Protein AF-A0A3A4QW62-F1 (afdb_monomer)

pLDDT: mean 81.6, std 18.76, range [25.94, 97.31]

Structure (mmCIF, N/CA/C/O backbone):
data_AF-A0A3A4QW62-F1
#
_entry.id   AF-A0A3A4QW62-F1
#
loop_
_atom_site.group_PDB
_atom_site.id
_atom_site.type_symbol
_atom_site.label_atom_id
_atom_site.label_alt_id
_atom_site.label_comp_id
_atom_site.label_asym_id
_atom_site.label_entity_id
_atom_site.label_seq_id
_atom_site.pdbx_PDB_ins_code
_atom_site.Cartn_x
_atom_site.Cartn_y
_atom_site.Cartn_z
_atom_site.occupancy
_atom_site.B_iso_or_equiv
_atom_site.auth_seq_id
_atom_site.auth_comp_id
_atom_site.auth_asym_id
_atom_site.auth_atom_id
_atom_site.pdbx_PDB_model_num
ATOM 1 N N . MET A 1 1 ? -24.170 33.338 23.306 1.00 32.12 1 MET A N 1
ATOM 2 C CA . MET A 1 1 ? -22.736 33.256 23.649 1.00 32.12 1 MET A CA 1
ATOM 3 C C . MET A 1 1 ? -22.189 31.990 23.000 1.00 32.12 1 MET A C 1
ATOM 5 O O . MET A 1 1 ? -22.299 30.917 23.570 1.00 32.12 1 MET A O 1
ATOM 9 N N . PHE A 1 2 ? -21.765 32.101 21.740 1.00 26.02 2 PHE A N 1
ATOM 10 C CA . PHE A 1 2 ? -21.231 31.006 20.925 1.00 26.02 2 PHE A CA 1
ATOM 11 C C . PHE A 1 2 ? -19.709 31.143 20.913 1.00 26.02 2 PHE A C 1
ATOM 13 O O . PHE A 1 2 ? -19.200 32.149 20.427 1.00 26.02 2 PHE A O 1
ATOM 20 N N . ILE A 1 3 ? -18.990 30.164 21.457 1.00 28.80 3 ILE A N 1
ATOM 21 C CA . ILE A 1 3 ? -17.531 30.085 21.336 1.00 28.80 3 ILE A CA 1
ATOM 22 C C . ILE A 1 3 ? -17.258 29.102 20.199 1.00 28.80 3 ILE A C 1
ATOM 24 O O . ILE A 1 3 ? -17.346 27.889 20.370 1.00 28.80 3 ILE A O 1
ATOM 28 N N . GLY A 1 4 ? -17.027 29.649 19.005 1.00 26.72 4 GLY A N 1
ATOM 29 C CA . GLY A 1 4 ? -16.572 28.895 17.844 1.00 26.72 4 GLY A CA 1
ATOM 30 C C . GLY A 1 4 ? -15.095 28.546 18.002 1.00 26.72 4 GLY A C 1
ATOM 31 O O . GLY A 1 4 ? -14.254 29.432 18.132 1.00 26.72 4 GLY A O 1
ATOM 32 N N . LEU A 1 5 ? -14.786 27.252 18.000 1.00 27.55 5 LEU A N 1
ATOM 33 C CA . LEU A 1 5 ? -13.423 26.736 17.992 1.00 27.55 5 LEU A CA 1
ATOM 34 C C . LEU A 1 5 ? -12.846 26.909 16.574 1.00 27.55 5 LEU A C 1
ATOM 36 O O . LEU A 1 5 ? -13.171 26.154 15.660 1.00 27.55 5 LEU A O 1
ATOM 40 N N . MET A 1 6 ? -12.027 27.942 16.375 1.00 26.69 6 MET A N 1
ATOM 41 C CA . MET A 1 6 ? -11.299 28.186 15.127 1.00 26.69 6 MET A CA 1
ATOM 42 C C . MET A 1 6 ? -10.076 27.258 15.077 1.00 26.69 6 MET A C 1
ATOM 44 O O . MET A 1 6 ? -9.033 27.549 15.660 1.00 26.69 6 MET A O 1
ATOM 48 N N . VAL A 1 7 ? -10.196 26.117 14.395 1.00 29.52 7 VAL A N 1
ATOM 49 C CA . VAL A 1 7 ? -9.036 25.289 14.037 1.00 29.52 7 VAL A CA 1
ATOM 50 C C . VAL A 1 7 ? -8.309 25.996 12.894 1.00 29.52 7 VAL A C 1
ATOM 52 O O . VAL A 1 7 ? -8.675 25.867 11.727 1.00 29.52 7 VAL A O 1
ATOM 55 N N . SER A 1 8 ? -7.291 26.786 13.233 1.00 27.45 8 SER A N 1
ATOM 56 C CA . SER A 1 8 ? -6.357 27.347 12.257 1.00 27.45 8 SER A CA 1
ATOM 57 C C . SER A 1 8 ? -5.508 26.224 11.665 1.00 27.45 8 SER A C 1
ATOM 59 O O . SER A 1 8 ? -4.442 25.887 12.173 1.00 27.45 8 SER A O 1
ATOM 61 N N . VAL A 1 9 ? -5.985 25.641 10.567 1.00 31.00 9 VAL A N 1
ATOM 62 C CA . VAL A 1 9 ? -5.150 24.853 9.660 1.00 31.00 9 VAL A CA 1
ATOM 63 C C . VAL A 1 9 ? -4.214 25.839 8.966 1.00 31.00 9 VAL A C 1
ATOM 65 O O . VAL A 1 9 ? -4.615 26.550 8.044 1.00 31.00 9 VAL A O 1
ATOM 68 N N . PHE A 1 10 ? -2.960 25.908 9.412 1.00 28.89 10 PHE A N 1
ATOM 69 C CA . PHE A 1 10 ? -1.903 26.494 8.596 1.00 28.89 10 PHE A CA 1
ATOM 70 C C . PHE A 1 10 ? -1.784 25.634 7.332 1.00 28.89 10 PHE A C 1
ATOM 72 O O . PHE A 1 10 ? -1.192 24.556 7.344 1.00 28.89 10 PHE A O 1
ATOM 79 N N . LEU A 1 11 ? -2.385 26.101 6.235 1.00 30.67 11 LEU A N 1
ATOM 80 C CA . LEU A 1 11 ? -2.115 25.622 4.882 1.00 30.67 11 LEU A CA 1
ATOM 81 C C . LEU A 1 11 ? -0.674 26.005 4.533 1.00 30.67 11 LEU A C 1
ATOM 83 O O . LEU A 1 11 ? -0.415 26.967 3.809 1.00 30.67 11 LEU A O 1
ATOM 87 N N . MET A 1 12 ? 0.278 25.246 5.068 1.00 26.53 12 MET A N 1
ATOM 88 C CA . MET A 1 12 ? 1.623 25.186 4.530 1.00 26.53 12 MET A CA 1
ATOM 89 C C . MET A 1 12 ? 1.471 24.586 3.137 1.00 26.53 12 MET A C 1
ATOM 91 O O . MET A 1 12 ? 1.289 23.379 2.975 1.00 26.53 12 MET A O 1
ATOM 95 N N . LYS A 1 13 ? 1.424 25.458 2.124 1.00 25.94 13 LYS A N 1
ATOM 96 C CA . LYS A 1 13 ? 1.481 25.040 0.726 1.00 25.94 13 LYS A CA 1
ATOM 97 C C . LYS A 1 13 ? 2.687 24.107 0.613 1.00 25.94 13 LYS A C 1
ATOM 99 O O . LYS A 1 13 ? 3.788 24.556 0.934 1.00 25.94 13 LYS A O 1
ATOM 104 N N . PRO A 1 14 ? 2.532 22.852 0.166 1.00 36.91 14 PRO A N 1
ATOM 105 C CA . PRO A 1 14 ? 3.678 22.104 -0.292 1.00 36.91 14 PRO A CA 1
ATOM 106 C C . PRO A 1 14 ? 4.109 22.802 -1.578 1.00 36.91 14 PRO A C 1
ATOM 108 O O . PRO A 1 14 ? 3.628 22.503 -2.668 1.00 36.91 14 PRO A O 1
ATOM 111 N N . THR A 1 15 ? 4.974 23.804 -1.460 1.00 35.31 15 THR A N 1
ATOM 112 C CA . THR A 1 15 ? 5.836 24.168 -2.569 1.00 35.31 15 THR A CA 1
ATOM 113 C C . THR A 1 15 ? 6.782 22.991 -2.703 1.00 35.31 15 THR A C 1
ATOM 115 O O . THR A 1 15 ? 7.837 22.948 -2.077 1.00 35.31 15 THR A O 1
ATOM 118 N N . ALA A 1 16 ? 6.360 21.984 -3.468 1.00 40.28 16 ALA A N 1
ATOM 119 C CA . ALA A 1 16 ? 7.309 21.146 -4.165 1.00 40.28 16 ALA A CA 1
ATOM 120 C C . ALA A 1 16 ? 8.057 22.108 -5.085 1.00 40.28 16 ALA A C 1
ATOM 122 O O . ALA A 1 16 ? 7.612 22.398 -6.193 1.00 40.28 16 ALA A O 1
ATOM 123 N N . THR A 1 17 ? 9.124 22.712 -4.569 1.00 38.44 17 THR A N 1
ATOM 124 C CA . THR A 1 17 ? 10.149 23.297 -5.414 1.00 38.44 17 THR A CA 1
ATOM 125 C C . THR A 1 17 ? 10.554 22.151 -6.333 1.00 38.44 17 THR A C 1
ATOM 127 O O . THR A 1 17 ? 10.949 21.106 -5.804 1.00 38.44 17 THR A O 1
ATOM 130 N N . PRO A 1 18 ? 10.360 22.251 -7.661 1.00 48.91 18 PRO A N 1
ATOM 131 C CA . PRO A 1 18 ? 10.893 21.245 -8.561 1.00 48.91 18 PRO A CA 1
ATOM 132 C C . PRO A 1 18 ? 12.363 21.089 -8.195 1.00 48.91 18 PRO A C 1
ATOM 134 O O . PRO A 1 18 ? 13.071 22.094 -8.097 1.00 48.91 18 PRO A O 1
ATOM 137 N N . ALA A 1 19 ? 12.783 19.864 -7.876 1.00 49.91 19 ALA A N 1
ATOM 138 C CA . ALA A 1 19 ? 14.198 19.601 -7.704 1.00 49.91 19 ALA A CA 1
ATOM 139 C C . ALA A 1 19 ? 14.878 20.098 -8.983 1.00 49.91 19 ALA A C 1
ATOM 141 O O . ALA A 1 19 ? 14.449 19.741 -10.082 1.00 49.91 19 ALA A O 1
ATOM 142 N N . GLU A 1 20 ? 15.847 21.000 -8.837 1.00 61.06 20 GLU A N 1
ATOM 143 C CA . GLU A 1 20 ? 16.646 21.485 -9.958 1.00 61.06 20 GLU A CA 1
ATOM 144 C C . GLU A 1 20 ? 17.192 20.271 -10.723 1.00 61.06 20 GLU A C 1
ATOM 146 O O . GLU A 1 20 ? 17.487 19.246 -10.104 1.00 61.06 20 GLU A O 1
ATOM 151 N N . GLU A 1 21 ? 17.276 20.336 -12.055 1.00 61.84 21 GLU A N 1
ATOM 152 C CA . GLU A 1 21 ? 17.801 19.218 -12.845 1.00 61.84 21 GLU A CA 1
ATOM 153 C C . GLU A 1 21 ? 19.251 18.927 -12.431 1.00 61.84 21 GLU A C 1
ATOM 155 O O . GLU A 1 21 ? 20.204 19.578 -12.863 1.00 61.84 21 GLU A O 1
ATOM 160 N N . VAL A 1 22 ? 19.433 17.929 -11.564 1.00 73.31 22 VAL A N 1
ATOM 161 C CA . VAL A 1 22 ? 20.753 17.492 -11.122 1.00 73.31 22 VAL A CA 1
ATOM 162 C C . VAL A 1 22 ? 21.348 16.621 -12.220 1.00 73.31 22 VAL A C 1
ATOM 164 O O . VAL A 1 22 ? 20.754 15.626 -12.634 1.00 73.31 22 VAL A O 1
ATOM 167 N N . ARG A 1 23 ? 22.555 16.956 -12.693 1.00 79.19 23 ARG A N 1
ATOM 168 C CA . ARG A 1 23 ? 23.268 16.160 -13.704 1.00 79.19 23 ARG A CA 1
ATOM 169 C C . ARG A 1 23 ? 23.315 14.688 -13.285 1.00 79.19 23 ARG A C 1
ATOM 171 O O . ARG A 1 23 ? 23.979 14.328 -12.321 1.00 79.19 23 ARG A O 1
ATOM 178 N N . GLY A 1 24 ? 22.669 13.834 -14.075 1.00 78.25 24 GLY A N 1
ATOM 179 C CA . GLY A 1 24 ? 22.617 12.396 -13.817 1.00 78.25 24 GLY A CA 1
ATOM 180 C C . GLY A 1 24 ? 21.407 11.931 -13.010 1.00 78.25 24 GLY A C 1
ATOM 181 O O . GLY A 1 24 ? 21.300 10.735 -12.791 1.00 78.25 24 GLY A O 1
ATOM 182 N N . VAL A 1 25 ? 20.478 12.807 -12.631 1.00 78.88 25 VAL A N 1
ATOM 183 C CA . VAL A 1 25 ? 19.192 12.443 -12.027 1.00 78.88 25 VAL A CA 1
ATOM 184 C C . VAL A 1 25 ? 18.072 13.035 -12.875 1.00 78.88 25 VAL A C 1
ATOM 186 O O . VAL A 1 25 ? 18.063 14.217 -13.192 1.00 78.88 25 VAL A O 1
ATOM 189 N N . THR A 1 26 ? 17.138 12.186 -13.266 1.00 77.69 26 THR A N 1
ATOM 190 C CA . THR A 1 26 ? 15.917 12.529 -14.005 1.00 77.69 26 THR A CA 1
ATOM 191 C C . THR A 1 26 ? 14.726 11.950 -13.246 1.00 77.69 26 THR A C 1
ATOM 193 O O . THR A 1 26 ? 14.913 11.247 -12.251 1.00 77.69 26 THR A O 1
ATOM 196 N N . ASN A 1 27 ? 13.504 12.229 -13.699 1.00 62.12 27 ASN A N 1
ATOM 197 C CA . ASN A 1 27 ? 12.295 11.732 -13.036 1.00 62.12 27 ASN A CA 1
ATOM 198 C C . ASN A 1 27 ? 12.211 10.194 -12.989 1.00 62.12 27 ASN A C 1
ATOM 200 O O . ASN A 1 27 ? 11.515 9.652 -12.134 1.00 62.12 27 ASN A O 1
ATOM 204 N N . ASP A 1 28 ? 12.910 9.501 -13.887 1.00 69.62 28 ASP A N 1
ATOM 205 C CA . ASP A 1 28 ? 12.848 8.053 -14.088 1.00 69.62 28 ASP A CA 1
ATOM 206 C C . ASP A 1 28 ? 14.217 7.350 -14.029 1.00 69.62 28 ASP A C 1
ATOM 208 O O . ASP A 1 28 ? 14.274 6.122 -13.981 1.00 69.62 28 ASP A O 1
ATOM 212 N N . MET A 1 29 ? 15.328 8.091 -13.997 1.00 73.19 29 MET A N 1
ATOM 213 C CA . MET A 1 29 ? 16.673 7.509 -14.006 1.00 73.19 29 MET A CA 1
ATOM 214 C C . MET A 1 29 ? 17.650 8.259 -13.098 1.00 73.19 29 MET A C 1
ATOM 216 O O . MET A 1 29 ? 17.807 9.478 -13.181 1.00 73.19 29 MET A O 1
ATOM 220 N N . VAL A 1 30 ? 18.421 7.480 -12.335 1.00 79.38 30 VAL A N 1
ATOM 221 C CA . VAL A 1 30 ? 19.673 7.904 -11.697 1.00 79.38 30 VAL A CA 1
ATOM 222 C C . VAL A 1 30 ? 20.844 7.251 -12.437 1.00 79.38 30 VAL A C 1
ATOM 224 O O . VAL A 1 30 ? 20.930 6.028 -12.542 1.00 79.38 30 VAL A O 1
ATOM 227 N N . LYS A 1 31 ? 21.763 8.061 -12.966 1.00 79.88 31 LYS A N 1
ATOM 228 C CA . LYS A 1 31 ? 22.985 7.610 -13.634 1.00 79.88 31 LYS A CA 1
ATOM 229 C C . LYS A 1 31 ? 24.029 7.257 -12.586 1.00 79.88 31 LYS A C 1
ATOM 231 O O . LYS A 1 31 ? 24.651 8.135 -11.995 1.00 79.88 31 LYS A O 1
ATOM 236 N N . ILE A 1 32 ? 24.254 5.961 -12.416 1.00 80.62 32 ILE A N 1
ATOM 237 C CA . ILE A 1 32 ? 25.346 5.437 -11.600 1.00 80.62 32 ILE A CA 1
ATOM 238 C C . ILE A 1 32 ? 26.539 5.188 -12.522 1.00 80.62 32 ILE A C 1
ATOM 240 O O . ILE A 1 32 ? 26.490 4.343 -13.416 1.00 80.62 32 ILE A O 1
ATOM 244 N N . GLY A 1 33 ? 27.593 5.980 -12.335 1.00 78.00 33 GLY A N 1
ATOM 245 C CA . GLY A 1 33 ? 28.857 5.815 -13.040 1.00 78.00 33 GLY A CA 1
ATOM 246 C C . GLY A 1 33 ? 29.802 4.891 -12.280 1.00 78.00 33 GLY A C 1
ATOM 247 O O . GLY A 1 33 ? 29.827 4.883 -11.054 1.00 78.00 33 GLY A O 1
ATOM 248 N N . VAL A 1 34 ? 30.619 4.159 -13.026 1.00 79.06 34 VAL A N 1
ATOM 249 C CA . VAL A 1 34 ? 31.840 3.519 -12.526 1.00 79.06 34 VAL A CA 1
ATOM 250 C C . VAL A 1 34 ? 33.024 4.154 -13.254 1.00 79.06 34 VAL A C 1
ATOM 252 O O . VAL A 1 34 ? 32.856 4.609 -14.388 1.00 79.06 34 VAL A O 1
ATOM 255 N N . ILE A 1 35 ? 34.207 4.185 -12.631 1.00 80.69 35 ILE A N 1
ATOM 256 C CA . ILE A 1 35 ? 35.448 4.683 -13.255 1.00 80.69 35 ILE A CA 1
ATOM 257 C C . ILE A 1 35 ? 36.399 3.500 -13.524 1.00 80.69 35 ILE A C 1
ATOM 259 O O . ILE A 1 35 ? 37.205 3.162 -12.662 1.00 80.69 35 ILE A O 1
ATOM 263 N N . PRO A 1 36 ? 36.268 2.832 -14.681 1.00 82.44 36 PRO A N 1
ATOM 264 C CA . PRO A 1 36 ? 37.180 1.787 -15.145 1.00 82.44 36 PRO A CA 1
ATOM 265 C C . PRO A 1 36 ? 38.055 2.257 -16.321 1.00 82.44 36 PRO A C 1
ATOM 267 O O . PRO A 1 36 ? 37.689 3.175 -17.062 1.00 82.44 36 PRO A O 1
ATOM 270 N N . ASP A 1 37 ? 39.165 1.557 -16.563 1.00 84.25 37 ASP A N 1
ATOM 271 C CA . ASP A 1 37 ? 39.968 1.736 -17.776 1.00 84.25 37 ASP A CA 1
ATOM 272 C C . ASP A 1 37 ? 39.259 1.076 -18.966 1.00 84.25 37 ASP A C 1
ATOM 274 O O . ASP A 1 37 ? 39.311 -0.136 -19.157 1.00 84.25 37 ASP A O 1
ATOM 278 N N . MET A 1 38 ? 38.549 1.873 -19.765 1.00 83.69 38 MET A N 1
ATOM 279 C CA . MET A 1 38 ? 37.760 1.373 -20.905 1.00 83.69 38 MET A CA 1
ATOM 280 C C . MET A 1 38 ? 38.543 1.314 -22.218 1.00 83.69 38 MET A C 1
ATOM 282 O O . MET A 1 38 ? 38.028 0.835 -23.228 1.00 83.69 38 MET A O 1
ATOM 286 N N . THR A 1 39 ? 39.768 1.830 -22.226 1.00 83.06 39 THR A N 1
ATOM 287 C CA . THR A 1 39 ? 40.648 1.900 -23.393 1.00 83.06 39 THR A CA 1
ATOM 288 C C . THR A 1 39 ? 42.084 1.554 -22.993 1.00 83.06 39 THR A C 1
ATOM 290 O O . THR A 1 39 ? 42.450 1.605 -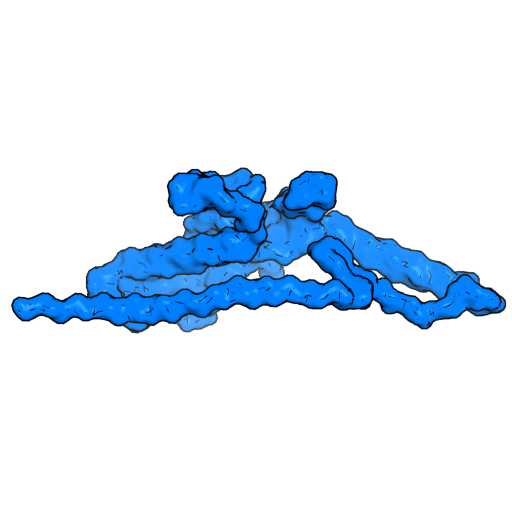21.821 1.00 83.06 39 THR A O 1
ATOM 293 N N . GLY A 1 40 ? 42.911 1.174 -23.971 1.00 81.94 40 GLY A N 1
ATOM 294 C CA . GLY A 1 40 ? 44.312 0.815 -23.738 1.00 81.94 40 GLY A CA 1
ATOM 295 C C . GLY A 1 40 ? 44.545 -0.655 -23.344 1.00 81.94 40 GLY A C 1
ATOM 296 O O . GLY A 1 40 ? 43.624 -1.471 -23.399 1.00 81.94 40 GLY A O 1
ATOM 297 N N . PRO A 1 41 ? 45.789 -1.020 -22.975 1.00 80.69 41 PRO A N 1
ATOM 298 C CA . PRO A 1 41 ? 46.235 -2.418 -22.881 1.00 80.69 41 PRO A CA 1
ATOM 299 C C . PRO A 1 41 ? 45.543 -3.260 -21.800 1.00 80.69 41 PRO A C 1
ATOM 301 O O . PRO A 1 41 ? 45.519 -4.481 -21.907 1.00 80.69 41 PRO A O 1
ATOM 304 N N . ILE A 1 42 ? 44.989 -2.618 -20.767 1.00 78.94 42 ILE A N 1
ATOM 305 C CA . ILE A 1 42 ? 44.328 -3.276 -19.626 1.00 78.94 42 ILE A CA 1
ATOM 306 C C . ILE A 1 42 ? 42.794 -3.251 -19.712 1.00 78.94 42 ILE A C 1
ATOM 308 O O . ILE A 1 42 ? 42.116 -3.771 -18.826 1.00 78.94 42 ILE A O 1
ATOM 312 N N . ALA A 1 43 ? 42.232 -2.679 -20.783 1.00 81.12 43 ALA A N 1
ATOM 313 C CA . ALA A 1 43 ? 40.786 -2.544 -20.946 1.00 81.12 43 ALA A CA 1
ATOM 314 C C . ALA A 1 43 ? 40.062 -3.893 -21.028 1.00 81.12 43 ALA A C 1
ATOM 316 O O . ALA A 1 43 ? 38.941 -4.029 -20.544 1.00 81.12 43 ALA A O 1
ATOM 317 N N . THR A 1 44 ? 40.705 -4.915 -21.594 1.00 76.12 44 THR A N 1
ATOM 318 C CA . THR A 1 44 ? 40.141 -6.269 -21.717 1.00 76.12 44 THR A CA 1
ATOM 319 C C . THR A 1 44 ? 39.779 -6.886 -20.365 1.00 76.12 44 THR A C 1
ATOM 321 O O . THR A 1 44 ? 38.790 -7.608 -20.280 1.00 76.12 44 THR A O 1
ATOM 324 N N . THR A 1 45 ? 40.511 -6.552 -19.300 1.00 76.62 45 THR A N 1
ATOM 325 C CA . THR A 1 45 ? 40.214 -7.004 -17.933 1.00 76.62 45 THR A CA 1
ATOM 326 C C . THR A 1 45 ? 38.992 -6.290 -17.352 1.00 76.62 45 THR A C 1
ATOM 328 O O . THR A 1 45 ? 38.148 -6.911 -16.706 1.00 76.62 45 THR A O 1
ATOM 331 N N . TRP A 1 46 ? 38.863 -4.985 -17.598 1.00 80.06 46 TRP A N 1
ATOM 332 C CA . TRP A 1 46 ? 37.800 -4.165 -17.013 1.00 80.06 46 TRP A CA 1
ATOM 333 C C . TRP A 1 46 ? 36.477 -4.220 -17.780 1.00 80.06 46 TRP A C 1
ATOM 335 O O . TRP A 1 46 ? 35.422 -4.070 -17.164 1.00 80.06 46 TRP A O 1
ATOM 345 N N . LEU A 1 47 ? 36.494 -4.488 -19.090 1.00 83.94 47 LEU A N 1
ATOM 346 C CA . LEU A 1 47 ? 35.278 -4.616 -19.903 1.00 83.94 47 LEU A CA 1
ATOM 347 C C . LEU A 1 47 ? 34.326 -5.683 -19.345 1.00 83.94 47 LEU A C 1
ATOM 349 O O . LEU A 1 47 ? 33.140 -5.404 -19.169 1.00 83.94 47 LEU A O 1
ATOM 353 N N . ALA A 1 48 ? 34.855 -6.855 -18.980 1.00 81.75 48 ALA A N 1
ATOM 354 C CA . ALA A 1 48 ? 34.069 -7.933 -18.381 1.00 81.75 48 ALA A CA 1
ATOM 355 C C . ALA A 1 48 ? 33.477 -7.537 -17.013 1.00 81.75 48 ALA A C 1
ATOM 357 O O . ALA A 1 48 ? 32.320 -7.839 -16.719 1.00 81.75 48 ALA A O 1
ATOM 358 N N . ALA A 1 49 ? 34.235 -6.808 -16.186 1.00 81.19 49 ALA A N 1
ATOM 359 C CA . ALA A 1 49 ? 33.760 -6.331 -14.886 1.00 81.19 49 ALA A CA 1
ATOM 360 C C . ALA A 1 49 ? 32.623 -5.301 -15.027 1.00 81.19 49 ALA A C 1
ATOM 362 O O . ALA A 1 49 ? 31.627 -5.357 -14.303 1.00 81.19 49 ALA A O 1
ATOM 363 N N . VAL A 1 50 ? 32.738 -4.382 -15.991 1.00 86.69 50 VAL A N 1
ATOM 364 C CA . VAL A 1 50 ? 31.708 -3.371 -16.284 1.00 86.69 50 VAL A CA 1
ATOM 365 C C . VAL A 1 50 ? 30.452 -4.007 -16.862 1.00 86.69 50 VAL A C 1
ATOM 367 O O . VAL A 1 50 ? 29.343 -3.595 -16.519 1.00 86.69 50 VAL A O 1
ATOM 370 N N . GLU A 1 51 ? 30.605 -5.006 -17.728 1.00 87.75 51 GLU A N 1
ATOM 371 C CA . GLU A 1 51 ? 29.484 -5.776 -18.259 1.00 87.75 51 GLU A CA 1
ATOM 372 C C . GLU A 1 51 ? 28.741 -6.517 -17.141 1.00 87.75 51 GLU A C 1
ATOM 374 O O . GLU A 1 51 ? 27.523 -6.378 -17.027 1.00 87.75 51 GLU A O 1
ATOM 379 N N . GLY A 1 52 ? 29.465 -7.198 -16.246 1.00 86.88 52 GLY A N 1
ATOM 380 C CA . GLY A 1 52 ? 28.882 -7.843 -15.067 1.00 86.88 52 GLY A CA 1
ATOM 381 C C . GLY A 1 52 ? 28.121 -6.861 -14.171 1.00 86.88 52 GLY A C 1
ATOM 382 O O . GLY A 1 52 ? 26.967 -7.110 -13.817 1.00 86.88 52 GLY A O 1
ATOM 383 N N . PHE A 1 53 ? 28.719 -5.703 -13.871 1.00 86.25 53 PHE A N 1
ATOM 384 C CA . PHE A 1 53 ? 28.068 -4.648 -13.091 1.00 86.25 53 PHE A CA 1
ATOM 385 C C . PHE A 1 53 ? 26.780 -4.146 -13.762 1.00 86.25 53 PHE A C 1
ATOM 387 O O . PHE A 1 53 ? 25.734 -4.054 -13.118 1.00 86.25 53 PHE A O 1
ATOM 394 N N . ARG A 1 54 ? 26.820 -3.863 -15.072 1.00 85.69 54 ARG A N 1
ATOM 395 C CA . ARG A 1 54 ? 25.641 -3.419 -15.834 1.00 85.69 54 ARG A CA 1
ATOM 396 C C . ARG A 1 54 ? 24.538 -4.466 -15.840 1.00 85.69 54 ARG A C 1
ATOM 398 O O . ARG A 1 54 ? 23.380 -4.103 -15.652 1.00 85.69 54 ARG A O 1
ATOM 405 N N . ASN A 1 55 ? 24.884 -5.731 -16.053 1.00 86.12 55 ASN A N 1
ATOM 406 C CA . ASN A 1 55 ? 23.914 -6.820 -16.083 1.00 86.12 55 ASN A CA 1
ATOM 407 C C . ASN A 1 55 ? 23.233 -6.986 -14.723 1.00 86.12 55 ASN A C 1
ATOM 409 O O . ASN A 1 55 ? 22.019 -7.147 -14.674 1.00 86.12 55 ASN A O 1
ATOM 413 N N . TYR A 1 56 ? 23.975 -6.852 -13.623 1.00 82.00 56 TYR A N 1
ATOM 414 C CA . TYR A 1 56 ? 23.403 -6.934 -12.281 1.00 82.00 56 TYR A CA 1
ATOM 415 C C . TYR A 1 56 ? 22.480 -5.752 -11.950 1.00 82.00 56 TYR A C 1
ATOM 417 O O . TYR A 1 56 ? 21.376 -5.949 -11.446 1.00 82.00 56 TYR A O 1
ATOM 425 N N . VAL A 1 57 ? 22.878 -4.520 -12.292 1.00 80.94 57 VAL A N 1
ATOM 426 C CA . VAL A 1 57 ? 22.017 -3.337 -12.109 1.00 80.94 57 VAL A CA 1
ATOM 427 C C . VAL A 1 57 ? 20.749 -3.442 -12.962 1.00 80.94 57 VAL A C 1
ATOM 429 O O . VAL A 1 57 ? 19.665 -3.111 -12.487 1.00 80.94 57 VAL A O 1
ATOM 432 N N . ARG A 1 58 ? 20.853 -3.945 -14.200 1.00 80.00 58 ARG A N 1
ATOM 433 C CA . ARG A 1 58 ? 19.685 -4.226 -15.052 1.00 80.00 58 ARG A CA 1
ATOM 434 C C . ARG A 1 58 ? 18.785 -5.291 -14.444 1.00 80.00 58 ARG A C 1
ATOM 436 O O . ARG A 1 58 ? 17.591 -5.062 -14.366 1.00 80.00 58 ARG A O 1
ATOM 443 N N . TYR A 1 59 ? 19.355 -6.390 -13.958 1.00 78.38 59 TYR A N 1
ATOM 444 C CA . TYR A 1 59 ? 18.610 -7.443 -13.272 1.00 78.38 59 TYR A CA 1
ATOM 445 C C . TYR A 1 59 ? 17.815 -6.894 -12.080 1.00 78.38 59 TYR A C 1
ATOM 447 O O . TYR A 1 59 ? 16.625 -7.169 -11.975 1.00 78.38 59 TYR A O 1
ATOM 455 N N . ILE A 1 60 ? 18.428 -6.059 -11.231 1.00 75.06 60 ILE A N 1
ATOM 456 C CA . ILE A 1 60 ? 17.720 -5.402 -10.119 1.00 75.06 60 ILE A CA 1
ATOM 457 C C . ILE A 1 60 ? 16.596 -4.497 -10.644 1.00 75.06 60 ILE A C 1
ATOM 459 O O . ILE A 1 60 ? 15.473 -4.570 -10.153 1.00 75.06 60 ILE A O 1
ATOM 463 N N . ASN A 1 61 ? 16.870 -3.670 -11.657 1.00 74.75 61 ASN A N 1
ATOM 464 C CA . ASN A 1 61 ? 15.861 -2.776 -12.232 1.00 74.75 61 ASN A CA 1
ATOM 465 C C . ASN A 1 61 ? 14.693 -3.542 -12.879 1.00 74.75 61 ASN A C 1
ATOM 467 O O . ASN A 1 61 ? 13.545 -3.117 -12.758 1.00 74.75 61 ASN A O 1
ATOM 471 N N . ASP A 1 62 ? 14.964 -4.679 -13.523 1.00 72.44 62 ASP A N 1
ATOM 472 C CA . ASP A 1 62 ? 13.958 -5.538 -14.160 1.00 72.44 62 ASP A CA 1
ATOM 473 C C . ASP A 1 62 ? 13.044 -6.221 -13.136 1.00 72.44 62 ASP A C 1
ATOM 475 O O . ASP A 1 62 ? 11.874 -6.488 -13.429 1.00 72.44 62 ASP A O 1
ATOM 479 N N . GLN A 1 63 ? 13.552 -6.470 -11.925 1.00 67.00 63 GLN A N 1
ATOM 480 C CA . GLN A 1 63 ? 12.752 -6.950 -10.794 1.00 67.00 63 GLN A CA 1
ATOM 481 C C . GLN A 1 63 ? 11.859 -5.863 -10.190 1.00 67.00 63 GLN A C 1
ATOM 483 O O . GLN A 1 63 ? 10.919 -6.172 -9.454 1.00 67.00 63 GLN A O 1
ATOM 488 N N . GLY A 1 64 ? 12.096 -4.605 -10.562 1.00 75.88 64 GLY A N 1
ATOM 489 C CA . GLY A 1 64 ? 11.265 -3.482 -10.187 1.00 75.88 64 GLY A CA 1
ATOM 490 C C . GLY A 1 64 ? 11.468 -3.016 -8.743 1.00 75.88 64 GLY A C 1
ATOM 491 O O . GLY A 1 64 ? 12.517 -3.214 -8.137 1.00 75.88 64 GLY A O 1
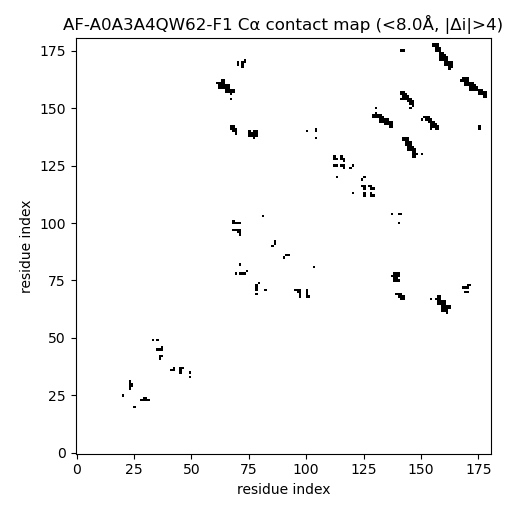ATOM 492 N N . GLY A 1 65 ? 10.474 -2.313 -8.202 1.00 80.81 65 GLY A N 1
ATOM 493 C CA . GLY A 1 65 ? 10.536 -1.659 -6.896 1.00 80.81 65 GLY A CA 1
ATOM 494 C C . GLY A 1 65 ? 9.668 -2.339 -5.843 1.00 80.81 65 GLY A C 1
ATOM 495 O O . GLY A 1 65 ? 8.582 -2.843 -6.129 1.00 80.81 65 GLY A O 1
ATOM 496 N N . VAL A 1 66 ? 10.116 -2.294 -4.592 1.00 81.00 66 VAL A N 1
ATOM 497 C CA . VAL A 1 66 ? 9.352 -2.779 -3.439 1.00 81.00 66 VAL A CA 1
ATOM 498 C C . VAL A 1 66 ? 8.595 -1.611 -2.810 1.00 81.00 66 VAL A C 1
ATOM 500 O O . VAL A 1 66 ? 9.187 -0.578 -2.501 1.00 81.00 66 VAL A O 1
ATOM 503 N N . HIS A 1 67 ? 7.287 -1.760 -2.591 1.00 87.06 67 HIS A N 1
ATOM 504 C CA . HIS A 1 67 ? 6.477 -0.733 -1.931 1.00 87.06 67 HIS A CA 1
ATOM 505 C C . HIS A 1 67 ? 5.472 -1.321 -0.937 1.00 87.06 67 HIS A C 1
ATOM 507 O O . HIS A 1 67 ? 4.908 -2.389 -1.159 1.00 87.06 67 HIS A O 1
ATOM 513 N N . ALA A 1 68 ? 5.195 -0.566 0.129 1.00 88.75 68 ALA A N 1
ATOM 514 C CA . ALA A 1 68 ? 4.252 -0.931 1.193 1.00 88.75 68 ALA A CA 1
ATOM 515 C C . ALA A 1 68 ? 2.786 -0.543 0.901 1.00 88.75 68 ALA A C 1
ATOM 517 O O . ALA A 1 68 ? 1.896 -0.822 1.698 1.00 88.75 68 ALA A O 1
ATOM 518 N N . TYR A 1 69 ? 2.522 0.142 -0.214 1.00 90.88 69 TYR A N 1
ATOM 519 C CA . TYR A 1 69 ? 1.193 0.641 -0.566 1.00 90.88 69 TYR A CA 1
ATOM 520 C C . TYR A 1 69 ? 0.943 0.582 -2.074 1.00 90.88 69 TYR A C 1
ATOM 522 O O . TYR A 1 69 ? 1.859 0.678 -2.909 1.00 90.88 69 TYR A O 1
ATOM 530 N N . SER A 1 70 ? -0.331 0.400 -2.393 1.00 91.81 70 SER A N 1
ATOM 531 C CA . SER A 1 70 ? -0.839 0.148 -3.733 1.00 91.81 70 SER A CA 1
ATOM 532 C C . SER A 1 70 ? -0.667 1.342 -4.660 1.00 91.81 70 SER A C 1
ATOM 534 O O . SER A 1 70 ? -0.696 2.508 -4.252 1.00 91.81 70 SER A O 1
ATOM 536 N N . SER A 1 71 ? -0.440 1.044 -5.937 1.00 90.38 71 SER A N 1
ATOM 537 C CA . SER A 1 71 ? -0.511 2.039 -7.009 1.00 90.38 71 SER A CA 1
ATOM 538 C C . SER A 1 71 ? -1.951 2.513 -7.194 1.00 90.38 71 SER A C 1
ATOM 540 O O . SER A 1 71 ? -2.882 1.749 -6.959 1.00 90.38 71 SER A O 1
ATOM 542 N N . TRP A 1 72 ? -2.149 3.741 -7.688 1.00 89.94 72 TRP A N 1
ATOM 543 C CA . TRP A 1 72 ? -3.479 4.230 -8.085 1.00 89.94 72 TRP A CA 1
ATOM 544 C C . TRP A 1 72 ? -4.195 3.269 -9.047 1.00 89.94 72 TRP A C 1
ATOM 546 O O . TRP A 1 72 ? -5.418 3.122 -9.001 1.00 89.94 72 TRP A O 1
ATOM 556 N N . TYR A 1 73 ? -3.413 2.608 -9.901 1.00 89.38 73 TYR A N 1
ATOM 557 C CA . TYR A 1 73 ? -3.883 1.704 -10.944 1.00 89.38 73 TYR A CA 1
ATOM 558 C C . TYR A 1 73 ? -4.124 0.267 -10.471 1.00 89.38 73 TYR A C 1
ATOM 560 O O . TYR A 1 73 ? -4.602 -0.533 -11.269 1.00 89.38 73 TYR A O 1
ATOM 568 N N . ASP A 1 74 ? -3.817 -0.069 -9.215 1.00 91.06 74 ASP A N 1
ATOM 569 C CA . ASP A 1 74 ? -4.033 -1.425 -8.713 1.00 91.06 74 ASP A CA 1
ATOM 570 C C . ASP A 1 74 ? -5.534 -1.732 -8.644 1.00 91.06 74 ASP A C 1
ATOM 572 O O . ASP A 1 74 ? -6.351 -0.906 -8.209 1.00 91.06 74 ASP A O 1
ATOM 576 N N . ASP A 1 75 ? -5.897 -2.937 -9.075 1.00 92.31 75 ASP A N 1
ATOM 577 C CA . ASP A 1 75 ? -7.279 -3.402 -9.096 1.00 92.31 75 ASP A CA 1
ATOM 578 C C . ASP A 1 75 ? -7.621 -4.135 -7.796 1.00 92.31 75 ASP A C 1
ATOM 580 O O . ASP A 1 75 ? -7.574 -5.359 -7.698 1.00 92.31 75 ASP A O 1
ATOM 584 N N . THR A 1 76 ? -7.880 -3.355 -6.746 1.00 94.19 76 THR A N 1
ATOM 585 C CA . THR A 1 76 ? -8.306 -3.864 -5.439 1.00 94.19 76 THR A CA 1
ATOM 586 C C . THR A 1 76 ? -9.550 -3.118 -4.949 1.00 94.19 76 THR A C 1
ATOM 588 O O . THR A 1 76 ? -9.748 -1.954 -5.320 1.00 94.19 76 THR A O 1
ATOM 591 N N . PRO A 1 77 ? -10.392 -3.728 -4.091 1.00 96.75 77 PRO A N 1
ATOM 592 C CA . PRO A 1 77 ? -11.599 -3.074 -3.577 1.00 96.75 77 PRO A CA 1
ATOM 593 C C . PRO A 1 77 ? -11.323 -1.741 -2.865 1.00 96.75 77 PRO A C 1
ATOM 595 O O . PRO A 1 77 ? -12.040 -0.757 -3.056 1.00 96.75 77 PRO A O 1
ATOM 598 N N . GLY A 1 78 ? -10.251 -1.681 -2.075 1.00 95.94 78 GLY A N 1
ATOM 599 C CA . GLY A 1 78 ? -9.830 -0.481 -1.359 1.00 95.94 78 GLY A CA 1
ATOM 600 C C . GLY A 1 78 ? -9.369 0.622 -2.309 1.00 95.94 78 GLY A C 1
ATOM 601 O O . GLY A 1 78 ? -9.741 1.783 -2.129 1.00 95.94 78 GLY A O 1
ATOM 602 N N . MET A 1 79 ? -8.646 0.263 -3.374 1.00 95.81 79 MET A N 1
ATOM 603 C CA . MET A 1 79 ? -8.262 1.219 -4.411 1.00 95.81 79 MET A CA 1
ATOM 604 C C . MET A 1 79 ? -9.460 1.674 -5.252 1.00 95.81 79 MET A C 1
ATOM 606 O O . MET A 1 79 ? -9.534 2.851 -5.598 1.00 95.81 79 MET A O 1
ATOM 610 N N . ALA A 1 80 ? -10.436 0.806 -5.530 1.00 97.00 80 ALA A N 1
ATOM 611 C CA . ALA A 1 80 ? -11.673 1.188 -6.213 1.00 97.00 80 ALA A CA 1
ATOM 612 C C . ALA A 1 80 ? -12.460 2.243 -5.415 1.00 97.00 80 ALA A C 1
ATOM 614 O O . ALA A 1 80 ? -12.792 3.298 -5.961 1.00 97.00 80 ALA A O 1
ATOM 615 N N . LYS A 1 81 ? -12.659 2.014 -4.109 1.00 96.62 81 LYS A N 1
ATOM 616 C CA . LYS A 1 81 ? -13.306 2.975 -3.199 1.00 96.62 81 LYS A CA 1
ATOM 617 C C . LYS A 1 81 ? -12.538 4.296 -3.114 1.00 96.62 81 LYS A C 1
ATOM 619 O O . LYS A 1 81 ? -13.144 5.367 -3.166 1.00 96.62 81 LYS A O 1
ATOM 624 N N . LEU A 1 82 ? -11.210 4.225 -2.999 1.00 95.94 82 LEU A N 1
ATOM 625 C CA . LEU A 1 82 ? -10.335 5.398 -3.006 1.00 95.94 82 LEU A CA 1
ATOM 626 C C . LEU A 1 82 ? -10.554 6.214 -4.284 1.00 95.94 82 LEU A C 1
ATOM 628 O O . LEU A 1 82 ? -10.842 7.406 -4.205 1.00 95.94 82 LEU A O 1
ATOM 632 N N . ARG A 1 83 ? -10.484 5.580 -5.461 1.00 95.19 83 ARG A N 1
ATOM 633 C CA . ARG A 1 83 ? -10.663 6.263 -6.750 1.00 95.19 83 ARG A CA 1
ATOM 634 C C . ARG A 1 83 ? -12.038 6.908 -6.877 1.00 95.19 83 ARG A C 1
ATOM 636 O O . ARG A 1 83 ? -12.114 8.064 -7.286 1.00 95.19 83 ARG A O 1
ATOM 643 N N . GLU A 1 84 ? -13.101 6.194 -6.509 1.00 95.88 84 GLU A N 1
ATOM 644 C CA . GLU A 1 84 ? -14.474 6.707 -6.553 1.00 95.88 84 GLU A CA 1
ATOM 645 C C . GLU A 1 84 ? -14.608 8.007 -5.746 1.00 95.88 84 GLU A C 1
ATOM 647 O O . GLU A 1 84 ? -15.029 9.044 -6.270 1.00 95.88 84 GLU A O 1
ATOM 652 N N . ILE A 1 85 ? -14.184 7.979 -4.481 1.00 95.56 85 ILE A N 1
ATOM 653 C CA . ILE A 1 85 ? -14.292 9.127 -3.578 1.00 95.56 85 ILE A CA 1
ATOM 654 C C . ILE A 1 85 ? -13.393 10.273 -4.051 1.00 95.56 85 ILE A C 1
ATOM 656 O O . ILE A 1 85 ? -13.830 11.426 -4.095 1.00 95.56 85 ILE A O 1
ATOM 660 N N . THR A 1 86 ? -12.154 9.980 -4.450 1.00 95.12 86 THR A N 1
ATOM 661 C CA . THR A 1 86 ? -11.216 10.999 -4.928 1.00 95.12 86 THR A CA 1
ATOM 662 C C . THR A 1 86 ? -11.721 11.700 -6.181 1.00 95.12 86 THR A C 1
ATOM 664 O O . THR A 1 86 ? -11.643 12.923 -6.252 1.00 95.12 86 THR A O 1
ATOM 667 N N . LEU A 1 87 ? -12.249 10.972 -7.168 1.00 93.81 87 LEU A N 1
ATOM 668 C CA . LEU A 1 87 ? -12.745 11.581 -8.404 1.00 93.81 87 LEU A CA 1
ATOM 669 C C . LEU A 1 87 ? -14.032 12.383 -8.170 1.00 93.81 87 LEU A C 1
ATOM 671 O O . LEU A 1 87 ? -14.230 13.408 -8.820 1.00 93.81 87 LEU A O 1
ATOM 675 N N . LYS A 1 88 ? -14.856 11.986 -7.192 1.00 95.69 88 LYS A N 1
ATOM 676 C CA . LYS A 1 88 ? -16.027 12.759 -6.759 1.00 95.69 88 LYS A CA 1
ATOM 677 C C . LYS A 1 88 ? -15.644 14.071 -6.067 1.00 95.69 88 LYS A C 1
ATOM 679 O O . LYS A 1 88 ? -16.240 15.107 -6.347 1.00 95.69 88 LYS A O 1
ATOM 684 N N . LEU A 1 89 ? -14.666 14.039 -5.160 1.00 94.88 89 LEU A N 1
ATOM 685 C CA . LEU A 1 89 ? -14.276 15.198 -4.342 1.00 94.88 89 LEU A CA 1
ATOM 686 C C . LEU A 1 89 ? -13.220 16.090 -5.005 1.00 94.88 89 LEU A C 1
ATOM 688 O O . LEU A 1 89 ? -13.065 17.256 -4.651 1.00 94.88 89 LEU A O 1
ATOM 692 N N . SER A 1 90 ? -12.439 15.550 -5.934 1.00 93.31 90 SER A N 1
ATOM 693 C CA 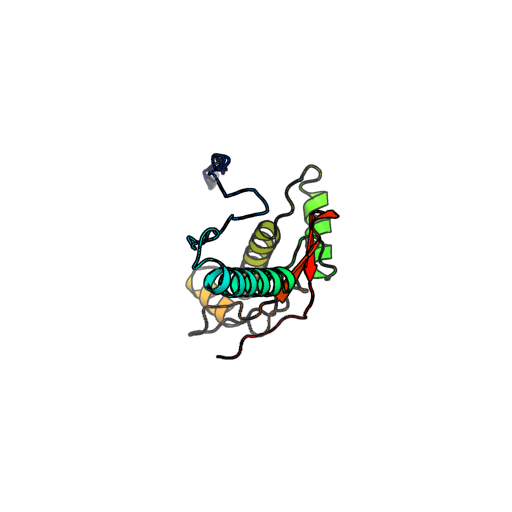. SER A 1 90 ? -11.309 16.223 -6.581 1.00 93.31 90 SER A CA 1
ATOM 694 C C . SER A 1 90 ? -11.223 15.850 -8.069 1.00 93.31 90 SER A C 1
ATOM 696 O O . SER A 1 90 ? -10.211 15.302 -8.514 1.00 93.31 90 SER A O 1
ATOM 698 N N . PRO A 1 91 ? -12.244 16.195 -8.879 1.00 89.44 91 PRO A N 1
ATOM 699 C CA . PRO A 1 91 ? -12.361 15.754 -10.276 1.00 89.44 91 PRO A CA 1
ATOM 700 C C . PRO A 1 91 ? -11.236 16.252 -11.196 1.00 89.44 91 PRO A C 1
ATOM 702 O O . PRO A 1 91 ? -11.041 15.720 -12.282 1.00 89.44 91 PRO A O 1
ATOM 705 N N . LYS A 1 92 ? -10.479 17.278 -10.781 1.00 90.06 92 LYS A N 1
ATOM 706 C CA . LYS A 1 92 ? -9.353 17.850 -11.541 1.00 90.06 92 LYS A CA 1
ATOM 707 C C . LYS A 1 92 ? -7.975 17.334 -11.096 1.00 90.06 92 LYS A C 1
ATOM 709 O O . LYS A 1 92 ? -6.966 17.898 -11.520 1.00 90.06 92 LYS A O 1
ATOM 714 N N . LYS A 1 93 ? -7.897 16.323 -10.219 1.00 88.12 93 LYS A N 1
ATOM 715 C CA . LYS A 1 93 ? -6.617 15.747 -9.771 1.00 88.12 93 LYS A CA 1
ATOM 716 C C . LYS A 1 93 ? -5.865 15.143 -10.959 1.00 88.12 93 LYS A C 1
ATOM 718 O O . LYS A 1 93 ? -6.471 14.494 -11.800 1.00 88.12 93 LYS A O 1
ATOM 723 N N . LYS A 1 94 ? -4.549 15.366 -11.011 1.00 79.69 94 LYS A N 1
ATOM 724 C CA . LYS A 1 94 ? -3.668 14.849 -12.075 1.00 79.69 94 LYS A CA 1
ATOM 725 C C . LYS A 1 94 ? -2.463 14.061 -11.561 1.00 79.69 94 LYS A C 1
ATOM 727 O O . LYS A 1 94 ? -1.861 13.316 -12.319 1.00 79.69 94 LYS A O 1
ATOM 732 N N . ASP A 1 95 ? -2.115 14.226 -10.287 1.00 78.88 95 ASP A N 1
ATOM 733 C CA . ASP A 1 95 ? -1.020 13.497 -9.648 1.00 78.88 95 ASP A CA 1
ATOM 734 C C . ASP A 1 95 ? -1.576 12.273 -8.911 1.00 78.88 95 ASP A C 1
ATOM 736 O O . ASP A 1 95 ? -2.306 12.427 -7.928 1.00 78.88 95 ASP A O 1
ATOM 740 N N . TYR A 1 96 ? -1.235 11.078 -9.389 1.00 82.69 96 TYR A N 1
ATOM 741 C CA . TYR A 1 96 ? -1.670 9.785 -8.855 1.00 82.69 96 TYR A CA 1
ATOM 742 C C . TYR A 1 96 ? -0.505 8.971 -8.276 1.00 82.69 96 TYR A C 1
ATOM 744 O O . TYR A 1 96 ? -0.445 7.748 -8.412 1.00 82.69 96 TYR A O 1
ATOM 752 N N . THR A 1 97 ? 0.443 9.654 -7.634 1.00 82.44 97 THR A N 1
ATOM 753 C CA . THR A 1 97 ? 1.558 9.000 -6.944 1.00 82.44 97 THR A CA 1
ATOM 754 C C . THR A 1 97 ? 1.087 8.041 -5.850 1.00 82.44 97 THR A C 1
ATOM 756 O O . THR A 1 97 ? 0.071 8.248 -5.184 1.00 82.44 97 THR A O 1
ATOM 759 N N . LYS A 1 98 ? 1.901 7.015 -5.581 1.00 84.25 98 LYS A N 1
ATOM 760 C CA . LYS A 1 98 ? 1.698 6.078 -4.465 1.00 84.25 98 LYS A CA 1
ATOM 761 C C . LYS A 1 98 ? 1.605 6.784 -3.093 1.00 84.25 98 LYS A C 1
ATOM 763 O O . LYS A 1 98 ? 0.941 6.283 -2.189 1.00 84.25 98 LYS A O 1
ATOM 768 N N . ASN A 1 99 ? 2.187 7.981 -2.940 1.00 86.50 99 ASN A N 1
ATOM 769 C CA . ASN A 1 99 ? 2.041 8.809 -1.732 1.00 86.50 99 ASN A CA 1
ATOM 770 C C . ASN A 1 99 ? 0.587 9.211 -1.449 1.00 86.50 99 ASN A C 1
ATOM 772 O O . ASN A 1 99 ? 0.220 9.409 -0.291 1.00 86.50 99 ASN A O 1
ATOM 776 N N . TYR A 1 100 ? -0.255 9.291 -2.480 1.00 90.00 100 TYR A N 1
ATOM 777 C CA . TYR A 1 100 ? -1.681 9.512 -2.291 1.00 90.00 100 TYR A CA 1
ATOM 778 C C . TYR A 1 100 ? -2.345 8.317 -1.591 1.00 90.00 100 TYR A C 1
ATOM 780 O O . TYR A 1 100 ? -3.066 8.509 -0.613 1.00 90.00 100 TYR A O 1
ATOM 788 N N . SER A 1 101 ? -2.034 7.087 -2.020 1.00 92.94 101 SER A N 1
ATOM 789 C CA . SER A 1 101 ? -2.494 5.856 -1.361 1.00 92.94 101 SER A CA 1
ATOM 790 C C . SER A 1 101 ? -2.011 5.776 0.089 1.00 92.94 101 SER A C 1
ATOM 792 O O . SER A 1 101 ? -2.781 5.402 0.968 1.00 92.94 101 SER A O 1
ATOM 794 N N . LYS A 1 102 ? -0.768 6.200 0.369 1.00 92.62 102 LYS A N 1
ATOM 795 C CA . LYS A 1 102 ? -0.250 6.315 1.745 1.00 92.62 102 LYS A CA 1
ATOM 796 C C . LYS A 1 102 ? -1.094 7.275 2.589 1.00 92.62 102 LYS A C 1
ATOM 798 O O . LYS A 1 102 ? -1.474 6.929 3.702 1.00 92.62 102 LYS A O 1
ATOM 803 N N . GLY A 1 103 ? -1.394 8.469 2.072 1.00 92.69 103 GLY A N 1
ATOM 804 C CA . GLY A 1 103 ? -2.231 9.443 2.779 1.00 92.69 103 GLY A CA 1
ATOM 805 C C . GLY A 1 103 ? -3.629 8.898 3.083 1.00 92.69 103 GLY A C 1
ATOM 806 O O . GLY A 1 103 ? -4.115 9.035 4.205 1.00 92.69 103 GLY A O 1
ATOM 807 N N . TRP A 1 104 ? -4.234 8.213 2.110 1.00 95.06 104 TRP A N 1
ATOM 808 C CA . TRP A 1 104 ? -5.514 7.525 2.283 1.00 95.06 104 TRP A CA 1
ATOM 809 C C . TRP A 1 104 ? -5.453 6.439 3.362 1.00 95.06 104 TRP A C 1
ATOM 811 O O . TRP A 1 104 ? -6.311 6.392 4.240 1.00 95.06 104 TRP A O 1
ATOM 821 N N . LEU A 1 105 ? -4.416 5.596 3.331 1.00 95.50 105 LEU A N 1
ATOM 822 C CA . LEU A 1 105 ? -4.190 4.544 4.319 1.00 95.50 105 LEU A CA 1
ATOM 823 C C . LEU A 1 105 ? -4.071 5.108 5.738 1.00 95.50 105 LEU A C 1
ATOM 825 O O . LEU A 1 105 ? -4.738 4.617 6.644 1.00 95.50 105 LEU A O 1
ATOM 829 N N . CYS A 1 106 ? -3.265 6.156 5.936 1.00 94.69 106 CYS A N 1
ATOM 830 C CA . CYS A 1 106 ? -3.117 6.793 7.245 1.00 94.69 106 CYS A CA 1
ATOM 831 C C . CYS A 1 106 ? -4.457 7.325 7.774 1.00 94.69 106 CYS A C 1
ATOM 833 O O . CYS A 1 106 ? -4.772 7.126 8.945 1.00 94.69 106 CYS A O 1
ATOM 835 N N . ALA A 1 107 ? -5.257 7.966 6.917 1.00 96.69 107 ALA A N 1
ATOM 836 C CA . ALA A 1 107 ? -6.574 8.468 7.300 1.00 96.69 107 ALA A CA 1
ATOM 837 C C . ALA A 1 107 ? -7.558 7.333 7.629 1.00 96.69 107 ALA A C 1
ATOM 839 O O . ALA A 1 107 ? -8.296 7.437 8.601 1.00 96.69 107 ALA A O 1
ATOM 840 N N . MET A 1 108 ? -7.530 6.238 6.866 1.00 95.75 108 MET A N 1
ATOM 841 C CA . MET A 1 108 ? -8.350 5.046 7.102 1.00 95.75 108 MET A CA 1
ATOM 842 C C . MET A 1 108 ? -8.017 4.367 8.439 1.00 95.75 108 MET A C 1
ATOM 844 O O . MET A 1 108 ? -8.924 4.009 9.185 1.00 95.75 108 MET A O 1
ATOM 848 N N . ILE A 1 109 ? -6.729 4.231 8.772 1.00 95.69 109 ILE A N 1
ATOM 849 C CA . ILE A 1 109 ? -6.284 3.698 10.070 1.00 95.69 109 ILE A CA 1
ATOM 850 C C . ILE A 1 109 ? -6.736 4.618 11.209 1.00 95.69 109 ILE A C 1
ATOM 852 O O . ILE A 1 109 ? -7.247 4.140 12.219 1.00 95.69 109 ILE A O 1
ATOM 856 N N . LEU A 1 110 ? -6.577 5.935 11.047 1.00 96.00 110 LEU A N 1
ATOM 857 C CA . LEU A 1 110 ? -6.994 6.908 12.055 1.00 96.00 110 LEU A CA 1
ATOM 858 C C . LEU A 1 110 ? -8.513 6.891 12.269 1.00 96.00 110 LEU A C 1
ATOM 860 O O . LEU A 1 110 ? -8.964 6.892 13.410 1.00 96.00 110 LEU A O 1
ATOM 864 N N . GLU A 1 111 ? -9.299 6.853 11.191 1.00 96.69 111 GLU A N 1
ATOM 865 C CA . GLU A 1 111 ? -10.760 6.739 11.246 1.00 96.69 111 GLU A CA 1
ATOM 866 C C . GLU A 1 111 ? -11.181 5.509 12.053 1.00 96.69 111 GLU A C 1
ATOM 868 O O . GLU A 1 111 ? -11.994 5.615 12.971 1.00 96.69 111 GLU A O 1
ATOM 873 N N . GLU A 1 112 ? -10.611 4.350 11.732 1.00 96.94 112 GLU A N 1
ATOM 874 C CA . GLU A 1 112 ? -10.914 3.102 12.421 1.00 96.94 112 GLU A CA 1
ATOM 875 C C . GLU A 1 112 ? -10.466 3.138 13.893 1.00 96.94 112 GLU A C 1
ATOM 877 O O . GLU A 1 112 ? -11.219 2.727 14.776 1.00 96.94 112 GLU A O 1
ATOM 882 N N . GLY A 1 113 ? -9.294 3.708 14.188 1.00 96.81 113 GLY A N 1
ATOM 883 C CA . GLY A 1 113 ? -8.818 3.910 15.558 1.00 96.81 113 GLY A CA 1
ATOM 884 C C . GLY A 1 113 ? -9.766 4.785 16.379 1.00 96.81 113 GLY A C 1
ATOM 885 O O . GLY A 1 113 ? -10.147 4.413 17.487 1.00 96.81 113 GLY A O 1
ATOM 886 N N . MET A 1 114 ? -10.229 5.904 15.813 1.00 97.31 114 MET A N 1
ATOM 887 C CA . MET A 1 114 ? -11.200 6.786 16.470 1.00 97.31 114 MET A CA 1
ATOM 888 C C . MET A 1 114 ? -12.557 6.102 16.680 1.00 97.31 114 MET A C 1
ATOM 890 O O . MET A 1 114 ? -13.160 6.259 17.740 1.00 97.31 114 MET A O 1
ATOM 894 N N . LYS A 1 115 ? -13.040 5.311 15.709 1.00 96.69 115 LYS A N 1
ATOM 895 C CA . LYS A 1 115 ? -14.282 4.532 15.868 1.00 96.69 115 LYS A CA 1
ATOM 896 C C . LYS A 1 115 ? -14.189 3.549 17.030 1.00 96.69 115 LYS A C 1
ATOM 898 O O . LYS A 1 115 ? -15.139 3.438 17.802 1.00 96.69 115 LYS A O 1
ATOM 903 N N . ARG A 1 116 ? -13.053 2.862 17.159 1.00 96.44 116 ARG A N 1
ATOM 904 C CA . ARG A 1 116 ? -12.798 1.890 18.231 1.00 96.44 116 ARG A CA 1
ATOM 905 C C . ARG A 1 116 ? -12.619 2.543 19.600 1.00 96.44 116 ARG A C 1
ATOM 907 O O . ARG A 1 116 ? -13.092 1.985 20.583 1.00 96.44 116 ARG A O 1
ATOM 914 N N . ALA A 1 117 ? -11.993 3.718 19.665 1.00 97.12 117 ALA A N 1
ATOM 915 C CA . ALA A 1 117 ? -11.846 4.490 20.903 1.00 97.12 117 ALA A CA 1
ATOM 916 C C . ALA A 1 117 ? -13.197 4.997 21.447 1.00 97.12 117 ALA A C 1
ATOM 918 O O . ALA A 1 117 ? -13.380 5.152 22.653 1.00 97.12 117 ALA A O 1
ATOM 919 N N . GLY A 1 118 ? -14.175 5.210 20.563 1.00 94.81 118 GLY A N 1
ATOM 920 C CA . GLY A 1 118 ? -15.525 5.610 20.941 1.00 94.81 118 GLY A CA 1
ATOM 921 C C . GLY A 1 118 ? -15.642 7.100 21.275 1.00 94.81 118 GLY A C 1
ATOM 922 O O . GLY A 1 118 ? -14.854 7.932 20.836 1.00 94.81 118 GLY A O 1
ATOM 923 N N . ARG A 1 119 ? -16.701 7.469 22.009 1.00 94.50 119 ARG A N 1
ATOM 924 C CA . ARG A 1 119 ? -17.095 8.882 22.198 1.00 94.50 119 ARG A CA 1
ATOM 925 C C . ARG A 1 119 ? -16.179 9.671 23.134 1.00 94.50 119 ARG A C 1
ATOM 927 O O . ARG A 1 119 ? -16.100 10.887 22.994 1.00 94.50 119 ARG A O 1
ATOM 934 N N . ASN A 1 120 ? -15.519 8.997 24.070 1.00 92.88 120 ASN A N 1
ATOM 935 C CA . ASN A 1 120 ? -14.609 9.619 25.031 1.00 92.88 120 ASN A CA 1
ATOM 936 C C . ASN A 1 120 ? -13.184 9.583 24.468 1.00 92.88 120 ASN A C 1
ATOM 938 O O . ASN A 1 120 ? -12.312 8.934 25.029 1.00 92.88 120 ASN A O 1
ATOM 942 N N . LEU A 1 121 ? -13.000 10.209 23.304 1.00 95.06 121 LEU A N 1
ATOM 943 C CA . LEU A 1 121 ? -11.746 10.172 22.562 1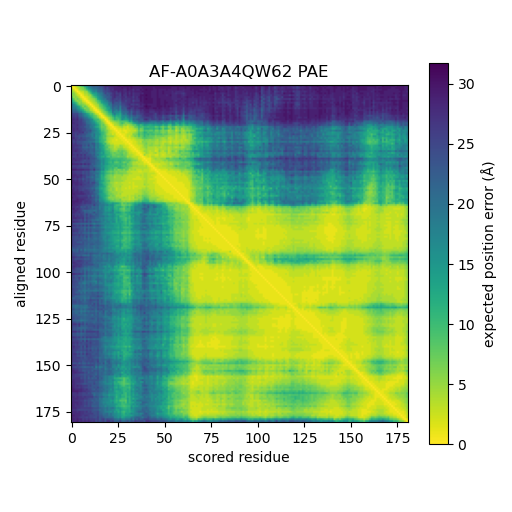.00 95.06 121 LEU A CA 1
ATOM 944 C C . LEU A 1 121 ? -10.697 11.087 23.204 1.00 95.06 121 LEU A C 1
ATOM 946 O O . LEU A 1 121 ? -10.881 12.301 23.296 1.00 95.06 121 LEU A O 1
ATOM 950 N N . ASP A 1 122 ? -9.564 10.491 23.543 1.00 96.12 122 ASP A N 1
ATOM 951 C CA . ASP A 1 122 ? -8.328 11.127 23.983 1.00 96.12 122 ASP A CA 1
ATOM 952 C C . ASP A 1 122 ? -7.116 10.307 23.493 1.00 96.12 122 ASP A C 1
ATOM 954 O O . ASP A 1 122 ? -7.257 9.320 22.766 1.00 96.12 122 ASP A O 1
ATOM 958 N N . SER A 1 123 ? -5.902 10.731 23.848 1.00 95.50 123 SER A N 1
ATOM 959 C CA . SER A 1 123 ? -4.680 10.046 23.415 1.00 95.50 123 SER A CA 1
ATOM 960 C C . SER A 1 123 ? -4.578 8.616 23.953 1.00 95.50 123 SER A C 1
ATOM 962 O O . SER A 1 123 ? -4.097 7.740 23.239 1.00 95.50 123 SER A O 1
ATOM 964 N N . GLU A 1 124 ? -5.018 8.366 25.188 1.00 96.06 124 GLU A N 1
ATOM 965 C CA . GLU A 1 124 ? -4.897 7.053 25.834 1.00 96.06 124 GLU A CA 1
ATOM 966 C C . GLU A 1 124 ? -5.886 6.055 25.233 1.00 96.06 124 GLU A C 1
ATOM 968 O O . GLU A 1 124 ? -5.501 4.959 24.828 1.00 96.06 124 GLU A O 1
ATOM 973 N N . SER A 1 125 ? -7.146 6.463 25.091 1.00 96.88 125 SER A N 1
ATOM 974 C CA . SER A 1 125 ? -8.194 5.675 24.442 1.00 96.88 125 SER A CA 1
ATOM 975 C C . SER A 1 125 ? -7.890 5.411 22.969 1.00 96.88 125 SER A C 1
ATOM 977 O O . SER A 1 125 ? -8.144 4.303 22.495 1.00 96.88 125 SER A O 1
ATOM 979 N N . LEU A 1 126 ? -7.292 6.365 22.243 1.00 96.31 126 LEU A N 1
ATOM 980 C CA . LEU A 1 126 ? -6.854 6.143 20.863 1.00 96.31 126 LEU A CA 1
ATOM 981 C C . LEU A 1 126 ? -5.696 5.143 20.782 1.00 96.31 126 LEU A C 1
ATOM 983 O O . LEU A 1 126 ? -5.721 4.268 19.919 1.00 96.31 126 LEU A O 1
ATOM 987 N N . VAL A 1 127 ? -4.696 5.242 21.663 1.00 95.62 127 VAL A N 1
ATOM 988 C CA . VAL A 1 127 ? -3.594 4.268 21.717 1.00 95.62 127 VAL A CA 1
ATOM 989 C C . VAL A 1 127 ? -4.138 2.879 22.036 1.00 95.62 127 VAL A C 1
ATOM 991 O O . VAL A 1 127 ? -3.882 1.947 21.277 1.00 95.62 127 VAL A O 1
ATOM 994 N N . ALA A 1 128 ? -4.964 2.752 23.077 1.00 95.81 128 ALA A N 1
ATOM 995 C CA . ALA A 1 128 ? -5.593 1.488 23.448 1.00 95.81 128 ALA A CA 1
ATOM 996 C C . ALA A 1 128 ? -6.422 0.905 22.293 1.00 95.81 128 ALA A C 1
ATOM 998 O O . ALA A 1 128 ? -6.358 -0.291 22.018 1.00 95.81 128 ALA A O 1
ATOM 999 N N . ALA A 1 129 ? -7.158 1.749 21.565 1.00 96.50 129 ALA A N 1
ATOM 1000 C CA . ALA A 1 129 ? -7.921 1.346 20.393 1.00 96.50 129 ALA A CA 1
ATOM 1001 C C . ALA A 1 129 ? -7.028 0.877 19.237 1.00 96.50 129 ALA A C 1
ATOM 1003 O O . ALA A 1 129 ? -7.323 -0.150 18.622 1.00 96.50 129 ALA A O 1
ATOM 1004 N N . LEU A 1 130 ? -5.937 1.588 18.944 1.00 95.62 130 LEU A N 1
ATOM 1005 C CA . LEU A 1 130 ? -4.975 1.184 17.920 1.00 95.62 130 LEU A CA 1
ATOM 1006 C C . LEU A 1 130 ? -4.333 -0.159 18.272 1.00 95.62 130 LEU A C 1
ATOM 1008 O O . LEU A 1 130 ? -4.259 -1.015 17.403 1.00 95.62 130 LEU A O 1
ATOM 1012 N N . GLU A 1 131 ? -3.981 -0.411 19.533 1.00 95.88 131 GLU A N 1
ATOM 1013 C CA . GLU A 1 131 ? -3.420 -1.697 19.984 1.00 95.88 131 GLU A CA 1
ATOM 1014 C C . GLU A 1 131 ? -4.357 -2.904 19.761 1.00 95.88 131 GLU A C 1
ATOM 1016 O O . GLU A 1 131 ? -3.901 -4.049 19.753 1.00 95.88 131 GLU A O 1
ATOM 1021 N N . THR A 1 132 ? -5.654 -2.672 19.510 1.00 95.06 132 THR A N 1
ATOM 1022 C CA . THR A 1 132 ? -6.610 -3.728 19.119 1.00 95.06 132 THR A CA 1
ATOM 1023 C C . THR A 1 132 ? -6.559 -4.106 17.634 1.00 95.06 132 THR A C 1
ATOM 1025 O O . THR A 1 132 ? -7.269 -5.020 17.205 1.00 95.06 132 THR A O 1
ATOM 1028 N N . PHE A 1 133 ? -5.786 -3.402 16.803 1.00 95.38 133 PHE A N 1
ATOM 1029 C CA . PHE A 1 133 ? -5.691 -3.708 15.376 1.00 95.38 133 PHE A CA 1
ATOM 1030 C C . PHE A 1 133 ? -4.996 -5.050 15.188 1.00 95.38 133 PHE A C 1
ATOM 1032 O O . PHE A 1 133 ? -3.791 -5.163 15.390 1.00 95.38 133 PHE A O 1
ATOM 1039 N N . LYS A 1 134 ? -5.751 -6.061 14.758 1.00 94.38 134 LYS A N 1
ATOM 1040 C CA . LYS A 1 134 ? -5.236 -7.376 14.380 1.00 94.38 134 LYS A CA 1
ATOM 1041 C C . LYS A 1 134 ? -5.692 -7.696 12.968 1.00 94.38 134 LYS A C 1
ATOM 1043 O O . LYS A 1 134 ? -6.895 -7.764 12.726 1.00 94.38 134 LYS A O 1
ATOM 1048 N N . ASN A 1 135 ? -4.732 -7.871 12.059 1.00 94.75 135 ASN A N 1
ATOM 1049 C CA . ASN A 1 135 ? -4.966 -8.171 10.647 1.00 94.75 135 ASN A CA 1
ATOM 1050 C C . ASN A 1 135 ? -6.035 -7.270 10.006 1.00 94.75 135 ASN A C 1
ATOM 1052 O O . ASN A 1 135 ? -6.916 -7.745 9.292 1.00 94.75 135 ASN A O 1
ATOM 1056 N N . PHE A 1 136 ? -5.994 -5.968 10.298 1.00 96.19 136 PHE A N 1
ATOM 1057 C CA . PHE A 1 136 ? -6.961 -5.024 9.755 1.00 96.19 136 PHE A CA 1
ATOM 1058 C C . PHE A 1 136 ? -6.841 -4.985 8.228 1.00 96.19 136 PHE A C 1
ATOM 1060 O O . PHE A 1 136 ? -5.773 -4.679 7.686 1.00 96.19 136 PHE A O 1
ATOM 1067 N N . ASP A 1 137 ? -7.937 -5.329 7.551 1.00 95.88 137 ASP A N 1
ATOM 1068 C CA . ASP A 1 137 ? -8.016 -5.372 6.096 1.00 95.88 137 ASP A CA 1
ATOM 1069 C C . ASP A 1 137 ? -8.225 -3.969 5.525 1.00 95.88 137 ASP A C 1
ATOM 1071 O O . ASP A 1 137 ? -9.190 -3.272 5.834 1.00 95.88 137 ASP A O 1
ATOM 1075 N N . THR A 1 138 ? -7.307 -3.564 4.654 1.00 95.81 138 THR A N 1
ATOM 1076 C CA . THR A 1 138 ? -7.344 -2.265 3.977 1.00 95.81 138 THR A CA 1
ATOM 1077 C C . THR A 1 138 ? -8.042 -2.333 2.618 1.00 95.81 138 THR A C 1
ATOM 1079 O O . THR A 1 138 ? -8.069 -1.345 1.883 1.00 95.81 138 THR A O 1
ATOM 1082 N N . GLY A 1 139 ? -8.559 -3.505 2.236 1.00 95.62 139 GLY A N 1
ATOM 1083 C CA . GLY A 1 139 ? -9.080 -3.779 0.902 1.00 95.62 139 GLY A CA 1
ATOM 1084 C C . GLY A 1 139 ? -7.986 -3.760 -0.165 1.00 95.62 139 GLY A C 1
ATOM 1085 O O . GLY A 1 139 ? -8.269 -3.468 -1.324 1.00 95.62 139 GLY A O 1
ATOM 1086 N N . GLY A 1 140 ? -6.729 -4.002 0.215 1.00 94.44 140 GLY A N 1
ATOM 1087 C CA . GLY A 1 140 ? -5.587 -3.960 -0.694 1.00 94.44 140 GLY A CA 1
ATOM 1088 C C . GLY A 1 140 ? -5.111 -2.548 -1.043 1.00 94.44 140 GLY A C 1
ATOM 1089 O O . GLY A 1 140 ? -4.624 -2.346 -2.155 1.00 94.44 140 GLY A O 1
ATOM 1090 N N . VAL A 1 141 ? -5.253 -1.571 -0.139 1.00 95.38 141 VAL A N 1
ATOM 1091 C CA . VAL A 1 141 ? -4.501 -0.293 -0.196 1.00 95.38 141 VAL A CA 1
ATOM 1092 C C . VAL A 1 141 ? -3.065 -0.495 0.316 1.00 95.38 141 VAL A C 1
ATOM 1094 O O . VAL A 1 141 ? -2.124 0.124 -0.180 1.00 95.38 141 VAL A O 1
ATOM 1097 N N . SER A 1 142 ? -2.902 -1.402 1.274 1.00 94.50 142 SER A N 1
ATOM 1098 C CA . SER A 1 142 ? -1.652 -2.024 1.719 1.00 94.50 142 SER A CA 1
ATOM 1099 C C . SER A 1 142 ? -1.910 -3.505 2.019 1.00 94.50 142 SER A C 1
ATOM 1101 O O . SER A 1 142 ? -3.035 -3.985 1.851 1.00 94.50 142 SER A O 1
ATOM 1103 N N . GLY A 1 143 ? -0.906 -4.232 2.514 1.00 93.88 143 GLY A N 1
ATOM 1104 C CA . GLY A 1 143 ? -1.181 -5.478 3.230 1.00 93.88 143 GLY A CA 1
ATOM 1105 C C . GLY A 1 143 ? -1.897 -5.214 4.560 1.00 93.88 143 GLY A C 1
ATOM 1106 O O . GLY A 1 143 ? -2.250 -4.070 4.875 1.00 93.88 143 GLY A O 1
ATOM 1107 N N . TYR A 1 144 ? -2.116 -6.277 5.332 1.00 95.00 144 TYR A N 1
ATOM 1108 C CA . TYR A 1 144 ? -2.791 -6.182 6.623 1.00 95.00 144 TYR A CA 1
ATOM 1109 C C . TYR A 1 144 ? -2.030 -5.293 7.609 1.00 95.00 144 TYR A C 1
ATOM 1111 O O . TYR A 1 144 ? -0.798 -5.284 7.626 1.00 95.00 144 TYR A O 1
ATOM 1119 N N . ILE A 1 145 ? -2.785 -4.569 8.437 1.00 95.44 145 ILE A N 1
ATOM 1120 C CA . ILE A 1 145 ? -2.242 -3.719 9.499 1.00 95.44 145 ILE A CA 1
ATOM 1121 C C . ILE A 1 145 ? -2.477 -4.381 10.853 1.00 95.44 145 ILE A C 1
ATOM 1123 O O . ILE A 1 145 ? -3.613 -4.713 11.204 1.00 95.44 145 ILE A O 1
ATOM 1127 N N . THR A 1 146 ? -1.409 -4.523 11.628 1.00 94.50 146 THR A N 1
ATOM 1128 C CA . THR A 1 146 ? -1.458 -5.060 12.987 1.00 94.50 146 THR A CA 1
ATOM 1129 C C . THR A 1 146 ? -0.696 -4.132 13.916 1.00 94.50 146 THR A C 1
ATOM 1131 O O . THR A 1 146 ? 0.468 -3.845 13.683 1.00 94.50 146 THR A O 1
ATOM 1134 N N . TYR A 1 147 ? -1.344 -3.669 14.979 1.00 94.88 147 TYR A N 1
ATOM 1135 C CA . TYR A 1 147 ? -0.677 -2.973 16.074 1.00 94.88 147 TYR A CA 1
ATOM 1136 C C . TYR A 1 147 ? -0.823 -3.779 17.367 1.00 94.88 147 TYR A C 1
ATOM 1138 O O . TYR A 1 147 ? -1.639 -4.697 17.488 1.00 94.88 147 TYR A O 1
ATOM 1146 N N . GLY A 1 148 ? -0.024 -3.423 18.360 1.00 91.06 148 GLY A N 1
ATOM 1147 C CA . GLY A 1 148 ? -0.077 -3.984 19.702 1.00 91.06 148 GLY A CA 1
ATOM 1148 C C . GLY A 1 148 ? 0.770 -3.160 20.660 1.00 91.06 148 GLY A C 1
ATOM 1149 O O . GLY A 1 148 ? 1.507 -2.269 20.235 1.00 91.06 148 GLY A O 1
ATOM 1150 N N . SER A 1 149 ? 0.708 -3.486 21.949 1.00 89.62 149 SER A N 1
ATOM 1151 C CA . SER A 1 149 ? 1.397 -2.735 23.010 1.00 89.62 149 SER A CA 1
ATOM 1152 C C . SER A 1 149 ? 2.898 -2.535 22.765 1.00 89.62 149 SER A C 1
ATOM 1154 O O . SER A 1 149 ? 3.445 -1.470 23.056 1.00 89.62 149 SER A O 1
ATOM 1156 N N . ASN A 1 150 ? 3.543 -3.519 22.129 1.00 89.38 150 ASN A N 1
ATOM 1157 C CA . ASN A 1 150 ? 4.943 -3.472 21.695 1.00 89.38 150 ASN A CA 1
ATOM 1158 C C . ASN A 1 150 ? 5.119 -3.638 20.174 1.00 89.38 150 ASN A C 1
ATOM 1160 O O . ASN A 1 150 ? 6.226 -3.863 19.694 1.00 89.38 150 ASN A O 1
ATOM 1164 N N . GLU A 1 151 ? 4.042 -3.511 19.405 1.00 87.25 151 GLU A N 1
ATOM 1165 C CA . GLU A 1 151 ? 4.023 -3.685 17.952 1.00 87.25 151 GLU A CA 1
ATOM 1166 C C . GLU A 1 151 ? 3.534 -2.377 17.322 1.00 87.25 151 GLU A C 1
ATOM 1168 O O . GLU A 1 151 ? 2.341 -2.146 17.134 1.00 87.25 151 GLU A O 1
ATOM 1173 N N . ARG A 1 152 ? 4.482 -1.463 17.075 1.00 86.56 152 ARG A N 1
ATOM 1174 C CA . ARG A 1 152 ? 4.199 -0.096 16.593 1.00 86.56 152 ARG A CA 1
ATOM 1175 C C . ARG A 1 152 ? 4.498 0.109 15.108 1.00 86.56 152 ARG A C 1
ATOM 1177 O O . ARG A 1 152 ? 4.125 1.136 14.543 1.00 86.56 152 ARG A O 1
ATOM 1184 N N . MET A 1 153 ? 5.143 -0.864 14.463 1.00 85.3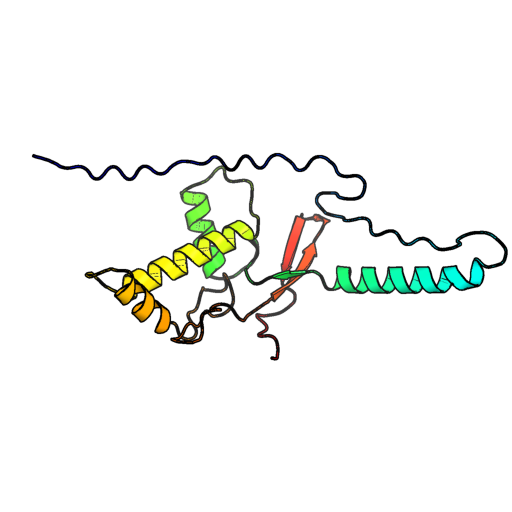8 153 MET A N 1
ATOM 1185 C CA . MET A 1 153 ? 5.310 -0.897 13.010 1.00 85.38 153 MET A CA 1
ATOM 1186 C C . MET A 1 153 ? 4.132 -1.643 12.394 1.00 85.38 153 MET A C 1
ATOM 1188 O O . MET A 1 153 ? 4.197 -2.843 12.176 1.00 85.38 153 MET A O 1
ATOM 1192 N N . GLY A 1 154 ? 3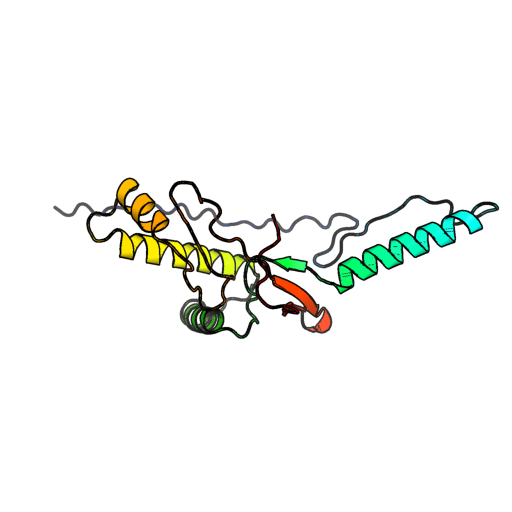.040 -0.916 12.150 1.00 84.56 154 GLY A N 1
ATOM 1193 C CA . GLY A 1 154 ? 1.763 -1.543 11.805 1.00 84.56 154 GLY A CA 1
ATOM 1194 C C . GLY A 1 154 ? 1.751 -2.326 10.493 1.00 84.56 154 GLY A C 1
ATOM 1195 O O . GLY A 1 154 ? 1.036 -3.314 10.359 1.00 84.56 154 GLY A O 1
ATOM 1196 N N . GLY A 1 155 ? 2.508 -1.846 9.505 1.00 87.50 155 GLY A N 1
ATOM 1197 C CA . GLY A 1 155 ? 2.605 -2.460 8.187 1.00 87.50 155 GLY A CA 1
ATOM 1198 C C . GLY A 1 155 ? 3.879 -3.281 8.059 1.00 87.50 155 GLY A C 1
ATOM 1199 O O . GLY A 1 155 ? 4.969 -2.717 8.018 1.00 87.50 155 GLY A O 1
ATOM 1200 N N . GLU A 1 156 ? 3.726 -4.594 7.927 1.00 88.81 156 GLU A N 1
ATOM 1201 C CA . GLU A 1 156 ? 4.839 -5.539 7.737 1.00 88.81 156 GLU A CA 1
ATOM 1202 C C . GLU A 1 156 ? 4.876 -6.137 6.325 1.00 88.81 156 GLU A C 1
ATOM 1204 O O . GLU A 1 156 ? 5.737 -6.950 6.000 1.00 88.81 156 GLU A O 1
ATOM 1209 N N . TYR A 1 157 ? 3.922 -5.756 5.479 1.00 91.25 157 TYR A N 1
ATOM 1210 C CA . TYR A 1 157 ? 3.754 -6.322 4.151 1.00 91.25 157 TYR A CA 1
ATOM 1211 C C . TYR A 1 157 ? 4.265 -5.373 3.078 1.00 91.25 157 TYR A C 1
ATOM 1213 O O . TYR A 1 157 ? 3.989 -4.171 3.077 1.00 91.25 157 TYR A O 1
ATOM 1221 N N . LEU A 1 158 ? 4.957 -5.955 2.111 1.00 90.38 158 LEU A N 1
ATOM 1222 C CA . LEU A 1 158 ? 5.500 -5.287 0.945 1.00 90.38 158 LEU A CA 1
ATOM 1223 C C . LEU A 1 158 ? 5.010 -5.987 -0.317 1.00 90.38 158 LEU A C 1
ATOM 1225 O O . LEU A 1 158 ? 4.695 -7.172 -0.308 1.00 90.38 158 LEU A O 1
ATOM 1229 N N . ARG A 1 159 ? 4.956 -5.258 -1.424 1.00 89.31 159 ARG A N 1
ATOM 1230 C CA . ARG A 1 159 ? 4.609 -5.803 -2.735 1.00 89.31 159 ARG 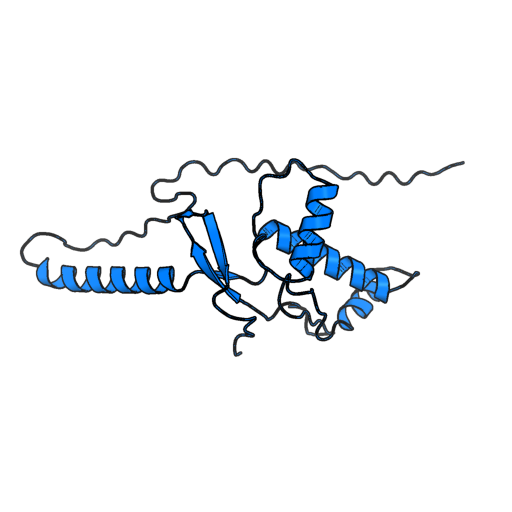A CA 1
ATOM 1231 C C . ARG A 1 159 ? 5.650 -5.362 -3.750 1.00 89.31 159 ARG A C 1
ATOM 1233 O O . ARG A 1 159 ? 6.115 -4.220 -3.693 1.00 89.31 159 ARG A O 1
ATOM 1240 N N . MET A 1 160 ? 6.022 -6.261 -4.654 1.00 86.69 160 MET A N 1
ATOM 1241 C CA . MET A 1 160 ? 6.945 -5.949 -5.742 1.00 86.69 160 MET A CA 1
ATOM 1242 C C . MET A 1 160 ? 6.175 -5.386 -6.935 1.00 86.69 160 MET A C 1
ATOM 1244 O O . MET A 1 160 ? 5.086 -5.863 -7.265 1.00 86.69 160 MET A O 1
ATOM 1248 N N . TYR A 1 161 ? 6.749 -4.377 -7.583 1.00 85.81 161 TYR A N 1
ATOM 1249 C CA . TYR A 1 161 ? 6.167 -3.697 -8.734 1.00 85.81 161 TYR A CA 1
ATOM 1250 C C . TYR A 1 161 ? 7.168 -3.606 -9.866 1.00 85.81 161 TYR A C 1
ATOM 1252 O O . TYR A 1 161 ? 8.231 -3.026 -9.685 1.00 85.81 161 TYR A O 1
ATOM 1260 N N . LYS A 1 162 ? 6.780 -4.039 -11.059 1.00 83.38 162 LYS A N 1
ATOM 1261 C CA . LYS A 1 162 ? 7.521 -3.751 -12.282 1.00 83.38 162 LYS A CA 1
ATOM 1262 C C . LYS A 1 162 ? 7.092 -2.399 -12.850 1.00 83.38 162 LYS A C 1
ATOM 1264 O O . LYS A 1 162 ? 5.903 -2.075 -12.858 1.00 83.38 162 LYS A O 1
ATOM 1269 N N . ALA A 1 163 ? 8.052 -1.612 -13.327 1.00 81.25 163 ALA A N 1
ATOM 1270 C CA . ALA A 1 163 ? 7.756 -0.382 -14.047 1.00 81.25 163 ALA A CA 1
ATOM 1271 C C . ALA A 1 163 ? 7.306 -0.687 -15.482 1.00 81.25 163 ALA A C 1
ATOM 1273 O O . ALA A 1 163 ? 7.996 -1.374 -16.233 1.00 81.25 163 ALA A O 1
ATOM 1274 N N . ASP A 1 164 ? 6.150 -0.151 -15.850 1.00 80.75 164 ASP A N 1
ATOM 1275 C CA . ASP A 1 164 ? 5.680 -0.002 -17.221 1.00 80.75 164 ASP A CA 1
ATOM 1276 C C . ASP A 1 164 ? 5.966 1.441 -17.641 1.00 80.75 164 ASP A C 1
ATOM 1278 O O . ASP A 1 164 ? 5.213 2.368 -17.326 1.00 80.75 164 ASP A O 1
ATOM 1282 N N . VAL A 1 165 ? 7.125 1.624 -18.277 1.00 78.44 165 VAL A N 1
ATOM 1283 C CA . VAL A 1 165 ? 7.643 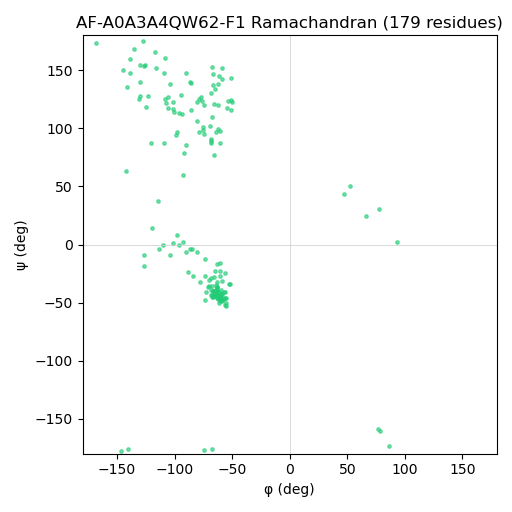2.938 -18.681 1.00 78.44 165 VAL A CA 1
ATOM 1284 C C . VAL A 1 165 ? 6.777 3.551 -19.782 1.00 78.44 165 VAL A C 1
ATOM 1286 O O . VAL A 1 165 ? 6.541 4.756 -19.766 1.00 78.44 165 VAL A O 1
ATOM 1289 N N . GLU A 1 166 ? 6.252 2.731 -20.694 1.00 78.62 166 GLU A N 1
ATOM 1290 C CA . GLU A 1 166 ? 5.430 3.189 -21.819 1.00 78.62 166 GLU A CA 1
ATOM 1291 C C . GLU A 1 166 ? 4.122 3.819 -21.336 1.00 78.62 166 GLU A C 1
ATOM 1293 O O . GLU A 1 166 ? 3.725 4.884 -21.808 1.00 78.62 166 GLU A O 1
ATOM 1298 N N . ASN A 1 167 ? 3.473 3.190 -20.353 1.00 80.25 167 ASN A N 1
ATOM 1299 C CA . ASN A 1 167 ? 2.208 3.676 -19.806 1.00 80.25 167 ASN A CA 1
ATOM 1300 C C . ASN A 1 167 ? 2.371 4.524 -18.539 1.00 80.25 167 ASN A C 1
ATOM 1302 O O . ASN A 1 167 ? 1.367 4.991 -17.993 1.00 80.25 167 ASN A O 1
ATOM 1306 N N . ASN A 1 168 ? 3.606 4.721 -18.067 1.00 77.69 168 ASN A N 1
ATOM 1307 C CA . ASN A 1 168 ? 3.936 5.397 -16.813 1.00 77.69 168 ASN A CA 1
ATOM 1308 C C . ASN A 1 168 ? 3.172 4.806 -15.606 1.00 77.69 168 ASN A C 1
ATOM 1310 O O . ASN A 1 168 ? 2.501 5.514 -14.843 1.00 77.69 168 ASN A O 1
ATOM 1314 N N . LYS A 1 169 ? 3.222 3.474 -15.464 1.00 81.31 169 LYS A N 1
ATOM 1315 C CA . LYS A 1 169 ? 2.540 2.719 -14.399 1.00 81.31 169 LYS A CA 1
ATOM 1316 C C . LYS A 1 169 ? 3.512 1.824 -13.644 1.00 81.31 169 LYS A C 1
ATOM 1318 O O . LYS A 1 169 ? 4.513 1.360 -14.169 1.00 81.31 169 LYS A O 1
ATOM 1323 N N . LEU A 1 170 ? 3.166 1.535 -12.395 1.00 81.50 170 LEU A N 1
ATOM 1324 C CA . LEU A 1 170 ? 3.791 0.477 -11.609 1.00 81.50 170 LEU A CA 1
ATOM 1325 C C . LEU A 1 170 ? 2.804 -0.683 -11.532 1.00 81.50 170 LEU A C 1
ATOM 1327 O O . LEU A 1 170 ? 1.711 -0.502 -10.997 1.00 81.50 170 LEU A O 1
ATOM 1331 N N . ILE A 1 171 ? 3.188 -1.834 -12.079 1.00 85.50 171 ILE A N 1
ATOM 1332 C CA . ILE A 1 171 ? 2.360 -3.038 -12.165 1.00 85.50 171 ILE A CA 1
ATOM 1333 C C . ILE A 1 171 ? 2.798 -4.004 -11.060 1.00 85.50 171 ILE A C 1
ATOM 1335 O O . ILE A 1 171 ? 3.979 -4.357 -11.019 1.00 85.50 171 ILE A O 1
ATOM 1339 N N . PRO A 1 172 ? 1.902 -4.439 -10.158 1.00 88.50 172 PRO A N 1
ATOM 1340 C CA . PRO A 1 172 ? 2.259 -5.416 -9.138 1.00 88.50 172 PRO A CA 1
ATOM 1341 C C . PRO A 1 172 ? 2.608 -6.765 -9.780 1.00 88.50 172 PRO A C 1
ATOM 1343 O O . PRO A 1 172 ? 1.877 -7.248 -10.640 1.00 88.50 172 PRO A O 1
ATOM 1346 N N . VAL A 1 173 ? 3.710 -7.382 -9.346 1.00 88.00 173 VAL A N 1
ATOM 1347 C CA . VAL A 1 173 ? 4.176 -8.696 -9.849 1.00 88.00 173 VAL A CA 1
ATOM 1348 C C . VAL A 1 173 ? 4.128 -9.808 -8.800 1.00 88.00 173 VAL A C 1
ATOM 1350 O O . VAL A 1 173 ? 4.392 -10.965 -9.110 1.00 88.00 173 VAL A O 1
ATOM 1353 N N . THR A 1 174 ? 3.765 -9.474 -7.563 1.00 87.19 174 THR A N 1
ATOM 1354 C CA . THR A 1 174 ? 3.569 -10.423 -6.460 1.00 87.19 174 THR A CA 1
ATOM 1355 C C . THR A 1 174 ? 2.286 -10.097 -5.708 1.00 87.19 174 THR A C 1
ATOM 1357 O O . THR A 1 174 ? 1.736 -9.002 -5.850 1.00 87.19 174 THR A O 1
ATOM 1360 N N . ASP A 1 175 ? 1.844 -10.994 -4.832 1.00 90.00 175 ASP A N 1
ATOM 1361 C CA . ASP A 1 175 ? 0.946 -10.629 -3.734 1.00 90.00 175 ASP A CA 1
ATOM 1362 C C . ASP A 1 175 ? 1.698 -9.875 -2.626 1.00 90.00 175 ASP A C 1
ATOM 1364 O O . ASP A 1 175 ? 2.882 -9.543 -2.764 1.00 90.00 175 ASP A O 1
ATOM 1368 N N . TRP A 1 176 ? 0.993 -9.545 -1.543 1.00 92.06 176 TRP A N 1
ATOM 1369 C CA . TRP A 1 176 ? 1.601 -8.992 -0.337 1.00 92.06 176 TRP A CA 1
ATOM 1370 C C . TRP A 1 176 ? 2.520 -10.026 0.316 1.00 92.06 176 TRP A C 1
ATOM 1372 O O . TRP A 1 176 ? 2.086 -11.104 0.712 1.00 92.06 176 TRP A O 1
ATOM 1382 N N . ILE A 1 177 ? 3.792 -9.670 0.458 1.00 89.12 177 ILE A N 1
ATOM 1383 C CA . ILE A 1 177 ? 4.844 -10.485 1.057 1.00 89.12 177 ILE A CA 1
ATOM 1384 C C . ILE A 1 177 ? 5.202 -9.870 2.405 1.00 89.12 177 ILE A C 1
ATOM 1386 O O . ILE A 1 177 ? 5.568 -8.696 2.472 1.00 89.12 177 ILE A O 1
ATOM 1390 N N . LYS A 1 178 ? 5.136 -10.665 3.473 1.00 88.94 178 LYS A N 1
ATOM 1391 C CA . LYS A 1 178 ? 5.759 -10.327 4.755 1.00 88.94 178 LYS A CA 1
ATOM 1392 C C . LYS A 1 178 ? 7.221 -10.799 4.715 1.00 88.94 178 LYS A C 1
ATOM 1394 O O . LYS A 1 178 ? 7.431 -12.004 4.558 1.00 88.94 178 LYS A O 1
ATOM 1399 N N . PRO A 1 179 ? 8.227 -9.907 4.787 1.00 79.88 179 PRO A N 1
ATOM 1400 C CA . PRO A 1 179 ? 9.628 -10.315 4.808 1.00 79.88 179 PRO A CA 1
ATOM 1401 C C . PRO A 1 179 ? 9.918 -11.233 5.999 1.00 79.88 179 PRO A C 1
ATOM 1403 O O . PRO A 1 179 ? 9.375 -11.033 7.085 1.00 79.88 179 PRO A O 1
ATOM 1406 N N . ALA A 1 180 ? 10.773 -12.236 5.798 1.00 74.19 180 ALA A N 1
ATOM 1407 C CA . ALA A 1 180 ? 11.279 -13.042 6.903 1.00 74.19 180 ALA A CA 1
ATOM 1408 C C . ALA A 1 180 ? 12.195 -12.173 7.784 1.00 74.19 180 ALA A C 1
ATOM 1410 O O . ALA A 1 180 ? 13.065 -11.475 7.256 1.00 74.19 180 ALA A O 1
ATOM 1411 N N . HIS A 1 181 ? 11.960 -12.201 9.097 1.00 55.78 181 HIS A N 1
ATOM 1412 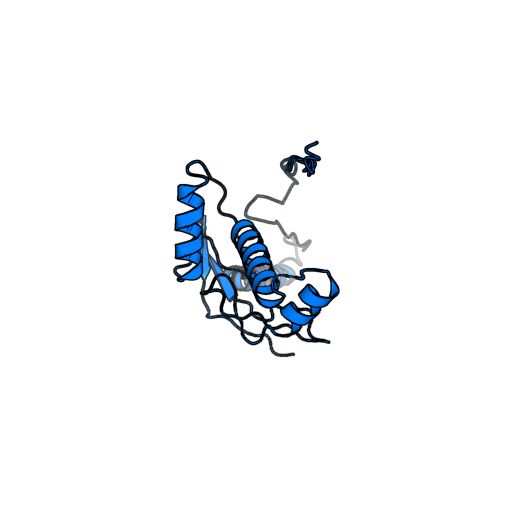C CA . HIS A 1 181 ? 12.818 -11.588 10.113 1.00 55.78 181 HIS A CA 1
ATOM 1413 C C . HIS A 1 181 ? 13.857 -12.587 10.615 1.00 55.78 181 HIS A C 1
ATOM 1415 O O . HIS A 1 181 ? 13.496 -13.780 10.744 1.00 55.78 181 HIS A O 1
#

Mean predicted aligned error: 11.77 Å

Solvent-accessible surface area (backbone atoms only — not comparable to full-atom values): 10800 Å² total; per-residue (Å²): 142,83,85,78,84,80,81,80,75,80,80,74,71,82,74,74,68,75,77,72,85,46,91,54,47,57,100,88,46,74,68,83,82,81,93,71,56,82,61,71,96,64,12,76,68,38,51,58,55,52,50,52,52,51,52,52,55,46,52,50,58,70,63,32,48,79,39,59,47,32,42,70,80,46,94,30,68,29,32,50,54,50,50,54,53,44,46,73,78,42,72,82,70,82,83,66,54,45,67,55,41,45,54,52,49,55,52,52,53,49,52,52,20,48,62,65,29,41,92,76,67,48,73,65,39,33,49,58,28,37,36,65,31,67,66,40,78,47,43,54,36,32,43,50,30,35,31,29,98,88,35,81,71,34,69,61,26,33,29,38,22,33,73,38,75,90,78,72,41,64,44,73,78,53,66,72,40,66,74,88,128

Radius of gyration: 22.82 Å; Cα contacts (8 Å, |Δi|>4): 195; chains: 1; bounding box: 69×46×50 Å

Foldseek 3Di:
DDDDDDPPPPCPPPPPVPDPPDVQDDPPGRDDDDDDDCDDDCNVVVVVVVVVVVVVVVVVLQQADKDQFDFCPDPFPLSVVVVVVCCVVPVPDDDRDLVSLVVVVVVVLQVQLDVQLPDPDDPVSSLVSSQPQDQPDSRRRGGGFHHHPPRPPGGQWMFTWHAPPVVRDTHTPDDTDRDDD

Secondary structure (DSSP, 8-state):
----------------PPPP--TTB-SS-B--------SSTTHHHHHHHHHHHHHHHHHHHHH-EEESS--TT---HHHHHHHHHHHHH-TT-----HHHHHHHHHHHHHHHHHHHH-SS--HHHHHHHHHT-SSB--SSSSS-B--BTTB---B--BEEEEEETTTTEEEE-S--BPPP-

Sequence (181 aa):
MFIGLMVSVFLMKPTATPAEEVRGVTNDMVKIGVIPDMTGPIATTWLAAVEGFRNYVRYINDQGGVHAYSSWYDDTPGMAKLREITLKLSPKKKDYTKNYSKGWLCAMILEEGMKRAGRNLDSESLVAALETFKNFDTGGVSGYITYGSNERMGGEYLRMYKADVENNKLIPVTDWIKPAH